Protein AF-A0A2W5SVX4-F1 (afdb_monomer)

Mean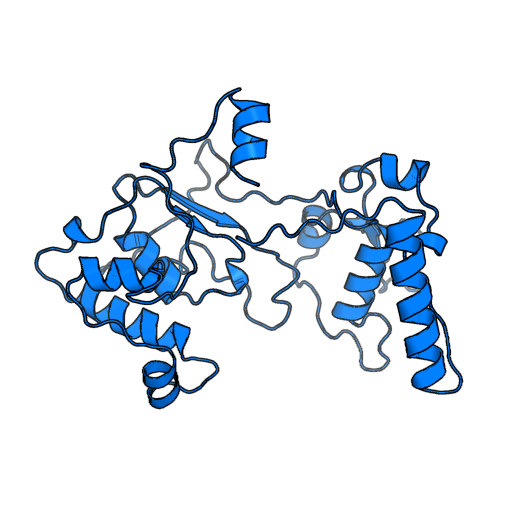 predicted aligned error: 7.98 Å

Solvent-accessible surface area (backbone atoms only — not comparable to full-atom values): 16592 Å² total; per-residue (Å²): 110,69,55,61,53,28,36,75,78,71,70,40,77,67,67,62,92,82,51,88,86,66,52,68,52,58,40,95,90,52,63,6,52,51,36,51,46,22,55,44,62,74,42,89,68,73,52,73,69,58,21,25,73,75,52,36,75,91,36,14,66,46,48,42,32,44,54,50,40,55,52,58,73,66,48,91,63,62,61,71,61,27,34,74,31,73,63,44,82,41,72,62,44,79,82,56,47,56,43,50,45,32,46,48,57,50,28,28,26,89,75,75,36,77,47,72,43,65,63,84,80,73,54,66,69,91,54,69,78,64,55,64,51,56,33,44,36,55,45,100,88,66,51,46,67,38,72,90,59,97,82,52,95,59,83,91,72,82,81,78,31,60,48,86,83,57,52,69,56,38,49,50,51,50,48,45,59,67,26,22,72,83,42,93,88,45,63,72,44,80,74,93,54,73,65,52,45,51,56,63,20,33,37,77,44,88,89,65,43,90,46,96,85,53,85,38,71,42,73,29,72,90,23,37,60,70,62,51,75,77,75,49,56,72,72,76,54,62,79,87,85,88,63,96,45,69,65,61,42,50,55,50,51,52,50,50,54,50,44,36,48,74,73,65,67,49,74,86,71,86,84,81,130

Structure (mmCIF, N/CA/C/O backbone):
data_AF-A0A2W5SVX4-F1
#
_entry.id   AF-A0A2W5SVX4-F1
#
loop_
_atom_site.group_PDB
_atom_site.id
_atom_site.type_symbol
_atom_site.label_atom_id
_atom_site.label_alt_id
_atom_site.label_comp_id
_atom_site.label_asym_id
_atom_site.label_entity_id
_atom_site.label_seq_id
_atom_site.pdbx_PDB_ins_code
_atom_site.Cartn_x
_atom_site.Cartn_y
_atom_site.Cartn_z
_atom_site.occupancy
_atom_site.B_iso_or_equiv
_atom_site.auth_seq_id
_atom_site.auth_comp_id
_atom_site.auth_asym_id
_atom_site.auth_atom_id
_atom_site.pdbx_PDB_model_num
ATOM 1 N N . MET A 1 1 ? 5.569 -16.603 2.822 1.00 65.75 1 MET A N 1
ATOM 2 C CA . MET A 1 1 ? 6.571 -15.566 3.168 1.00 65.75 1 MET A CA 1
ATOM 3 C C . MET A 1 1 ? 6.935 -15.557 4.657 1.00 65.75 1 MET A C 1
ATOM 5 O O . MET A 1 1 ? 8.082 -15.852 4.965 1.00 65.75 1 MET A O 1
ATOM 9 N N . VAL A 1 2 ? 5.983 -15.327 5.576 1.00 78.19 2 VAL A N 1
ATOM 10 C CA . VAL A 1 2 ? 6.239 -15.205 7.034 1.00 78.19 2 VAL A CA 1
ATOM 11 C C . VAL A 1 2 ? 6.996 -16.398 7.635 1.00 78.19 2 VAL A C 1
ATOM 13 O O . VAL A 1 2 ? 7.974 -16.201 8.348 1.00 78.19 2 VAL A O 1
ATOM 16 N N . ARG A 1 3 ? 6.623 -17.642 7.291 1.00 81.31 3 ARG A N 1
ATOM 17 C CA . ARG A 1 3 ? 7.345 -18.843 7.764 1.00 81.31 3 ARG A CA 1
ATOM 18 C C . ARG A 1 3 ? 8.817 -18.848 7.356 1.00 81.31 3 ARG A C 1
ATOM 20 O O . ARG A 1 3 ? 9.676 -19.094 8.191 1.00 81.31 3 ARG A O 1
ATOM 27 N N . ARG A 1 4 ? 9.103 -18.553 6.082 1.00 80.12 4 ARG A N 1
ATOM 28 C CA . ARG A 1 4 ? 10.472 -18.521 5.543 1.00 80.12 4 ARG A CA 1
ATOM 29 C C . ARG A 1 4 ? 11.312 -17.472 6.269 1.00 80.12 4 ARG A C 1
ATOM 31 O O . ARG A 1 4 ? 12.410 -17.789 6.701 1.00 80.12 4 ARG A O 1
ATOM 38 N N . PHE A 1 5 ? 10.760 -16.273 6.449 1.00 82.75 5 PHE A N 1
ATOM 39 C CA . PHE A 1 5 ? 11.422 -15.196 7.180 1.00 82.75 5 PHE A CA 1
ATOM 40 C C . PHE A 1 5 ? 11.691 -15.579 8.645 1.00 82.75 5 PHE A C 1
ATOM 42 O O . PHE A 1 5 ? 12.813 -15.454 9.121 1.00 82.75 5 PHE A O 1
ATOM 49 N N . SER A 1 6 ? 10.692 -16.119 9.349 1.00 82.94 6 SER A N 1
ATOM 50 C CA . SER A 1 6 ? 10.854 -16.573 10.737 1.00 82.94 6 SER A CA 1
ATOM 51 C C . SER A 1 6 ? 11.954 -17.629 10.875 1.00 82.94 6 SER A C 1
ATOM 53 O O . SER A 1 6 ? 12.806 -17.522 11.752 1.00 82.94 6 SER A O 1
ATOM 55 N N . TYR A 1 7 ? 11.999 -18.613 9.976 1.00 82.56 7 TYR A N 1
ATOM 56 C CA . TYR A 1 7 ? 13.066 -19.612 9.978 1.00 82.56 7 TYR A CA 1
ATOM 57 C C . TYR A 1 7 ? 14.447 -19.012 9.721 1.00 82.56 7 TYR A C 1
ATOM 59 O O . TYR A 1 7 ? 15.405 -19.400 10.380 1.00 82.56 7 TYR A O 1
ATOM 67 N N . GLU A 1 8 ? 14.552 -18.075 8.783 1.00 86.19 8 GLU A N 1
ATOM 68 C CA . GLU A 1 8 ? 15.823 -17.452 8.419 1.00 86.19 8 GLU A CA 1
ATOM 69 C C . GLU A 1 8 ? 16.414 -16.612 9.561 1.00 86.19 8 GLU A C 1
ATOM 71 O O . GLU A 1 8 ? 17.615 -16.680 9.810 1.00 86.19 8 GLU A O 1
ATOM 76 N N . PHE A 1 9 ? 15.579 -15.868 10.291 1.00 84.06 9 PHE A N 1
ATOM 77 C CA . PHE A 1 9 ? 16.046 -14.935 11.324 1.00 84.06 9 PHE A CA 1
ATOM 78 C C . PHE A 1 9 ? 15.973 -15.476 12.756 1.00 84.06 9 PHE A C 1
ATOM 80 O O . PHE A 1 9 ? 16.753 -15.054 13.608 1.00 84.06 9 PHE A O 1
ATOM 87 N N . ILE A 1 10 ? 15.034 -16.379 13.042 1.00 85.25 10 ILE A N 1
ATOM 88 C CA . ILE A 1 10 ? 14.726 -16.861 14.400 1.00 85.25 10 ILE A CA 1
ATOM 89 C C . ILE A 1 10 ? 14.975 -18.377 14.519 1.00 85.25 10 ILE A C 1
ATOM 91 O O . ILE A 1 10 ? 15.113 -18.902 15.621 1.00 85.25 10 ILE A O 1
ATOM 95 N N . GLY A 1 11 ? 15.088 -19.099 13.399 1.00 86.19 11 GLY A N 1
ATOM 96 C CA . GLY A 1 11 ? 15.353 -20.542 13.385 1.00 86.19 11 GLY A CA 1
ATOM 97 C C . GLY A 1 11 ? 14.137 -21.416 13.706 1.00 86.19 11 GLY A C 1
ATOM 98 O O . GLY A 1 11 ? 14.266 -22.638 13.772 1.00 86.19 11 GLY A O 1
ATOM 99 N N . THR A 1 12 ? 12.954 -20.823 13.888 1.00 87.12 12 THR A N 1
ATOM 100 C CA . THR A 1 12 ? 11.714 -21.529 14.241 1.00 87.12 12 THR A CA 1
ATOM 101 C C . THR A 1 12 ? 10.518 -21.008 13.449 1.00 87.12 12 THR A C 1
ATOM 103 O O . THR A 1 12 ? 10.553 -19.905 12.894 1.00 87.12 12 THR A O 1
ATOM 106 N N . GLU A 1 13 ? 9.429 -21.781 13.420 1.00 86.50 13 GLU A N 1
ATOM 107 C CA . GLU A 1 13 ? 8.146 -21.288 12.910 1.00 86.50 13 GLU A CA 1
ATOM 108 C C . GLU A 1 13 ? 7.600 -20.146 13.778 1.00 86.50 13 GLU A C 1
ATOM 110 O O . GLU A 1 13 ? 7.848 -20.117 14.989 1.00 86.50 13 GLU A O 1
ATOM 115 N N . PRO A 1 14 ? 6.846 -19.212 13.177 1.00 85.62 14 PRO A N 1
ATOM 116 C CA . PRO A 1 14 ? 6.162 -18.179 13.931 1.00 85.62 14 PRO A CA 1
ATOM 117 C C . PRO A 1 14 ? 4.949 -18.783 14.653 1.00 85.62 14 PRO A C 1
ATOM 119 O O . PRO A 1 14 ? 4.273 -19.672 14.128 1.00 85.62 14 PRO A O 1
ATOM 122 N N . ASP A 1 15 ? 4.642 -18.284 15.851 1.00 88.25 15 ASP A N 1
ATOM 123 C CA . ASP A 1 15 ? 3.445 -18.709 16.578 1.00 88.25 15 ASP A CA 1
ATOM 124 C C . ASP A 1 15 ? 2.194 -18.037 15.995 1.00 88.25 15 ASP A C 1
ATOM 126 O O . ASP A 1 15 ? 1.827 -16.919 16.362 1.00 88.25 15 ASP A O 1
ATOM 130 N N . PHE A 1 16 ? 1.523 -18.740 15.082 1.00 89.44 16 PHE A N 1
ATOM 131 C CA . PHE A 1 16 ? 0.294 -18.278 14.433 1.00 89.44 16 PHE A CA 1
ATOM 132 C C . PHE A 1 16 ? -0.901 -18.123 15.385 1.00 89.44 16 PHE A C 1
ATOM 134 O O . PHE A 1 16 ? -1.915 -17.571 14.977 1.00 89.44 16 PHE A O 1
ATOM 141 N N . LYS A 1 17 ? -0.805 -18.544 16.655 1.00 90.38 17 LYS A N 1
ATOM 142 C CA . LYS A 1 17 ? -1.830 -18.205 17.659 1.00 90.38 17 LYS A CA 1
ATOM 143 C C . LYS A 1 17 ? -1.821 -16.722 18.025 1.00 90.38 17 LYS A C 1
ATOM 145 O O . LYS A 1 17 ? -2.833 -16.215 18.490 1.00 90.38 17 LYS A O 1
ATOM 150 N N . ASN A 1 18 ? -0.689 -16.048 17.815 1.00 90.25 18 ASN A N 1
ATOM 151 C CA . ASN A 1 18 ? -0.493 -14.635 18.141 1.00 90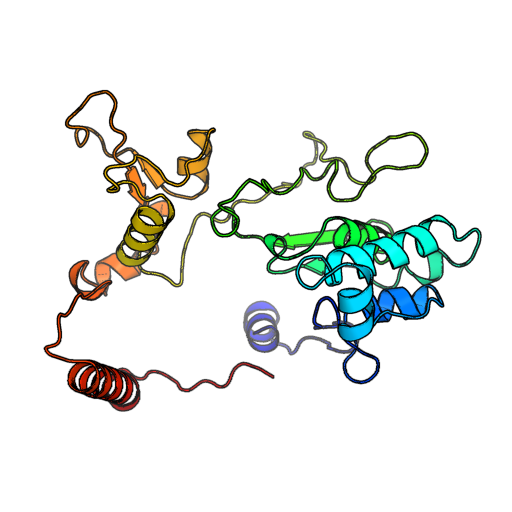.25 18 ASN A CA 1
ATOM 152 C C . ASN A 1 18 ? -0.425 -13.751 16.886 1.00 90.25 18 ASN A C 1
ATOM 154 O O . ASN A 1 18 ? -0.154 -12.557 16.992 1.00 90.25 18 ASN A O 1
ATOM 158 N N . ILE A 1 19 ? -0.608 -14.329 15.693 1.00 92.19 19 ILE A N 1
ATOM 159 C CA . ILE A 1 19 ? -0.466 -13.629 14.416 1.00 92.19 19 ILE A CA 1
ATOM 160 C C . ILE A 1 19 ? -1.706 -13.892 13.584 1.00 92.19 19 ILE A C 1
ATOM 162 O O . ILE A 1 19 ? -1.970 -15.026 13.188 1.00 92.19 19 ILE A O 1
ATOM 166 N N . HIS A 1 20 ? -2.414 -12.822 13.248 1.00 93.94 20 HIS A N 1
ATOM 167 C CA . HIS A 1 20 ? -3.486 -12.883 12.274 1.00 93.94 20 HIS A CA 1
ATOM 168 C C . HIS A 1 20 ? -3.025 -12.253 10.956 1.00 93.94 20 HIS A C 1
ATOM 170 O O . HIS A 1 20 ? -2.529 -11.129 10.939 1.00 93.94 20 HIS A O 1
ATOM 176 N N . ILE A 1 21 ? -3.194 -12.986 9.855 1.00 93.88 21 ILE A N 1
ATOM 177 C CA . ILE A 1 21 ? -2.952 -12.510 8.488 1.00 93.88 21 ILE A CA 1
ATOM 178 C C . ILE A 1 21 ? -4.307 -12.534 7.791 1.00 93.88 21 ILE A C 1
ATOM 180 O O . ILE A 1 21 ? -4.913 -13.598 7.692 1.00 93.88 21 ILE A O 1
ATOM 184 N N . MET A 1 22 ? -4.806 -11.374 7.375 1.00 95.25 22 MET A N 1
ATOM 185 C CA . MET A 1 22 ? -6.185 -11.232 6.909 1.00 95.25 22 MET A CA 1
ATOM 186 C C . MET A 1 22 ? -6.334 -10.087 5.900 1.00 95.25 22 MET A C 1
ATOM 188 O O . MET A 1 22 ? -5.533 -9.149 5.930 1.00 95.25 22 MET A O 1
ATOM 192 N N . PRO A 1 23 ? -7.364 -10.118 5.035 1.00 96.44 23 PRO A N 1
ATOM 193 C CA . PRO A 1 23 ? -7.697 -8.988 4.174 1.00 96.44 23 PRO A CA 1
ATOM 194 C C . PRO A 1 23 ? -8.289 -7.815 4.974 1.00 96.44 23 PRO A C 1
ATOM 196 O O . PRO A 1 23 ? -8.788 -7.979 6.088 1.00 96.44 23 PRO A O 1
ATOM 199 N N . ALA A 1 24 ? -8.309 -6.625 4.370 1.00 97.00 24 ALA A N 1
ATOM 200 C CA . ALA A 1 24 ? -8.836 -5.419 5.009 1.00 97.00 24 ALA A CA 1
ATOM 201 C C . ALA A 1 24 ? -10.354 -5.484 5.288 1.00 97.00 24 ALA A C 1
ATOM 203 O O . ALA A 1 24 ? -10.793 -5.046 6.349 1.00 97.00 24 ALA A O 1
ATOM 204 N N . TRP A 1 25 ? -11.154 -6.049 4.370 1.00 96.69 25 TRP A N 1
ATOM 205 C CA . TRP A 1 25 ? -12.622 -6.110 4.491 1.00 96.69 25 TRP A CA 1
ATOM 206 C C . TRP A 1 25 ? -13.107 -7.385 5.197 1.00 96.69 25 TRP A C 1
ATOM 208 O O . TRP A 1 25 ? -13.555 -7.339 6.343 1.00 96.69 25 TRP A O 1
ATOM 218 N N . GLY A 1 26 ? -13.011 -8.524 4.505 1.00 93.69 26 GLY A N 1
ATOM 219 C CA . GLY A 1 26 ? -13.446 -9.840 4.977 1.00 93.69 26 GLY A CA 1
ATOM 220 C C . GLY A 1 26 ? -14.956 -10.025 5.156 1.00 93.69 26 GLY A C 1
ATOM 221 O O . GLY A 1 26 ? -15.775 -9.208 4.737 1.00 93.69 26 GLY A O 1
ATOM 222 N N . SER A 1 27 ? -15.321 -11.163 5.741 1.00 90.88 27 SER A N 1
ATOM 223 C CA . SER A 1 27 ? -16.693 -11.618 5.980 1.00 90.88 27 SER A CA 1
ATOM 224 C C . SER A 1 27 ? -16.753 -12.540 7.201 1.00 90.88 27 SER A C 1
ATOM 226 O O . SER A 1 27 ? -15.722 -12.927 7.735 1.00 90.88 27 SER A O 1
ATOM 228 N N . GLU A 1 28 ? -17.945 -12.988 7.588 1.00 88.19 28 GLU A N 1
ATOM 229 C CA . GLU A 1 28 ? -18.106 -13.977 8.664 1.00 88.19 28 GLU A CA 1
ATOM 230 C C . GLU A 1 28 ? -17.367 -15.300 8.392 1.00 88.19 28 GLU A C 1
ATOM 232 O O . GLU A 1 28 ? -16.841 -15.926 9.308 1.00 88.19 28 GLU A O 1
ATOM 237 N N . ARG A 1 29 ? -17.293 -15.732 7.125 1.00 91.25 29 ARG A N 1
ATOM 238 C CA . ARG A 1 29 ? -16.616 -16.988 6.748 1.00 91.25 29 ARG A CA 1
ATOM 239 C C . ARG A 1 29 ? -15.103 -16.850 6.662 1.00 91.25 29 ARG A C 1
ATOM 241 O O . ARG A 1 29 ? -14.389 -17.809 6.928 1.00 91.25 29 ARG A O 1
ATOM 248 N N . GLU A 1 30 ? -14.644 -15.678 6.247 1.00 93.44 30 GLU A N 1
ATOM 249 C CA . GLU A 1 30 ? -13.231 -15.340 6.105 1.00 93.44 30 GLU A CA 1
ATOM 250 C C . GLU A 1 30 ? -13.021 -13.953 6.719 1.00 93.44 30 GLU A C 1
ATOM 252 O O . GLU A 1 30 ? -13.167 -12.941 6.019 1.00 93.44 30 GLU A O 1
ATOM 257 N N . PRO A 1 31 ? -12.785 -13.891 8.043 1.00 94.00 31 PRO A N 1
ATOM 258 C CA . PRO A 1 31 ? -12.696 -12.632 8.763 1.00 94.00 31 PRO A CA 1
ATOM 259 C C . PRO A 1 31 ? -11.576 -11.748 8.228 1.00 94.00 31 PRO A C 1
ATOM 261 O O . PRO A 1 31 ? -10.454 -12.195 8.003 1.00 94.00 31 PRO A O 1
ATOM 264 N N . GLY A 1 32 ? -11.906 -10.476 8.044 1.00 96.88 32 GLY A N 1
ATOM 265 C CA . GLY A 1 32 ? -10.971 -9.414 7.702 1.00 96.88 32 GLY A CA 1
ATOM 266 C C . GLY A 1 32 ? -10.932 -8.377 8.810 1.00 96.88 32 GLY A C 1
ATOM 267 O O . GLY A 1 32 ? -11.736 -8.425 9.744 1.00 96.88 32 GLY A O 1
ATOM 268 N N . PHE A 1 33 ? -10.009 -7.428 8.698 1.00 97.81 33 PHE A N 1
ATOM 269 C CA . PHE A 1 33 ? -9.776 -6.449 9.755 1.00 97.81 33 PHE A CA 1
ATOM 270 C C . PHE A 1 33 ? -11.045 -5.650 10.090 1.00 97.81 33 PHE A C 1
ATOM 272 O O . PHE A 1 33 ? -11.459 -5.612 11.247 1.00 97.81 33 PHE A O 1
ATOM 279 N N . TYR A 1 34 ? -11.717 -5.093 9.075 1.00 97.94 34 TYR A N 1
ATOM 280 C CA . TYR A 1 34 ? -12.984 -4.373 9.232 1.00 97.94 34 TYR A CA 1
ATOM 281 C C . TYR A 1 34 ? -14.055 -5.227 9.922 1.00 97.94 34 TYR A C 1
ATOM 283 O O . TYR A 1 34 ? -14.698 -4.761 10.861 1.00 97.94 34 TYR A O 1
ATOM 291 N N . TYR A 1 35 ? -14.225 -6.479 9.484 1.00 97.69 35 TYR A N 1
ATOM 292 C CA . TYR A 1 35 ? -15.205 -7.394 10.068 1.00 97.69 35 TYR A CA 1
ATOM 293 C C . TYR A 1 35 ? -14.936 -7.645 11.559 1.00 97.69 35 TYR A C 1
ATOM 295 O O . TYR A 1 35 ? -15.855 -7.558 12.367 1.00 97.69 35 TYR A O 1
ATOM 303 N N . LEU A 1 36 ? -13.681 -7.911 11.937 1.00 96.88 36 LEU A N 1
ATOM 304 C CA . LEU A 1 36 ? -13.319 -8.170 13.334 1.00 96.88 36 LEU A CA 1
ATOM 305 C C . LEU A 1 36 ? -13.507 -6.939 14.223 1.00 96.88 36 LEU A C 1
ATOM 307 O O . LEU A 1 36 ? -13.960 -7.070 15.356 1.00 96.88 36 LEU A O 1
ATOM 311 N N . VAL A 1 37 ? -13.202 -5.743 13.714 1.00 97.38 37 VAL A N 1
ATOM 312 C CA . VAL A 1 37 ? -13.460 -4.496 14.446 1.00 97.38 37 VAL A CA 1
ATOM 313 C C . VAL A 1 37 ? -14.963 -4.257 14.609 1.00 97.38 37 VAL A C 1
ATOM 315 O O . VAL A 1 37 ? -15.393 -3.834 15.680 1.00 97.38 37 VAL A O 1
ATOM 318 N N . ALA A 1 38 ? -15.773 -4.560 13.588 1.00 97.12 38 ALA A N 1
ATOM 319 C CA . ALA A 1 38 ? -17.229 -4.465 13.680 1.00 97.12 38 ALA A CA 1
ATOM 320 C C . ALA A 1 38 ? -17.794 -5.419 14.739 1.00 97.12 38 ALA A C 1
ATOM 322 O O . ALA A 1 38 ? -18.581 -4.993 15.583 1.00 97.12 38 ALA A O 1
ATOM 323 N N . ASP A 1 39 ? -17.336 -6.673 14.738 1.00 95.88 39 ASP A N 1
ATOM 324 C CA . ASP A 1 39 ? -17.721 -7.689 15.721 1.00 95.88 39 ASP A CA 1
ATOM 325 C C . ASP A 1 39 ? -17.346 -7.260 17.151 1.00 95.88 39 ASP A C 1
ATOM 327 O O . ASP A 1 39 ? -18.189 -7.264 18.049 1.00 95.88 39 ASP A O 1
ATOM 331 N N . ALA A 1 40 ? -16.121 -6.756 17.341 1.00 95.62 40 ALA A N 1
ATOM 332 C CA . ALA A 1 40 ? -15.646 -6.214 18.615 1.00 95.62 40 ALA A CA 1
ATOM 333 C C . ALA A 1 40 ? -16.494 -5.040 19.125 1.00 95.62 40 ALA A C 1
ATOM 335 O O . ALA A 1 40 ? -16.767 -4.926 20.318 1.00 95.62 40 ALA A O 1
ATOM 336 N N . ALA A 1 41 ? -16.910 -4.165 18.208 1.00 96.00 41 ALA A N 1
ATOM 337 C CA . ALA A 1 41 ? -17.760 -3.015 18.488 1.00 96.00 41 ALA A CA 1
ATOM 338 C C . ALA A 1 41 ? -19.254 -3.379 18.593 1.00 96.00 41 ALA A C 1
ATOM 340 O O . ALA A 1 41 ? -20.091 -2.485 18.757 1.00 96.00 41 ALA A O 1
ATOM 341 N N . GLN A 1 42 ? -19.598 -4.669 18.467 1.00 95.31 42 GLN A N 1
ATOM 342 C CA . GLN A 1 42 ? -20.968 -5.186 18.423 1.00 95.31 42 GLN A CA 1
ATOM 343 C C . GLN A 1 42 ? -21.836 -4.480 17.365 1.00 95.31 42 GLN A C 1
ATOM 345 O O . GLN A 1 42 ? -23.035 -4.262 17.553 1.00 95.31 42 GLN A O 1
ATOM 350 N N . ALA A 1 43 ? -21.216 -4.099 16.250 1.00 95.25 43 ALA A N 1
ATOM 351 C CA . ALA A 1 43 ? -21.848 -3.451 15.113 1.00 95.25 43 ALA A CA 1
ATOM 352 C C . ALA A 1 43 ? -22.105 -4.470 13.998 1.00 95.25 43 ALA A C 1
ATOM 354 O O . ALA A 1 43 ? -21.291 -5.357 13.755 1.00 95.25 43 ALA A O 1
ATOM 355 N N . ALA A 1 44 ? -23.215 -4.320 13.273 1.00 95.00 44 ALA A N 1
ATOM 356 C CA . ALA A 1 44 ? -23.471 -5.137 12.090 1.00 95.00 44 ALA A CA 1
ATOM 357 C C . ALA A 1 44 ? -22.524 -4.711 10.945 1.00 95.00 44 ALA A C 1
ATOM 359 O O . ALA A 1 44 ? -22.625 -3.567 10.486 1.00 95.00 44 ALA A O 1
ATOM 360 N N . PRO A 1 45 ? -21.610 -5.583 10.472 1.00 95.38 45 PRO A N 1
ATOM 361 C CA . PRO A 1 45 ? -20.709 -5.245 9.376 1.00 95.38 45 PRO A CA 1
ATOM 362 C C . PRO A 1 45 ? -21.470 -5.178 8.051 1.00 95.38 45 PRO A C 1
ATOM 364 O O . PRO A 1 45 ? -22.322 -6.021 7.774 1.00 95.38 45 PRO A O 1
ATOM 367 N N . LEU A 1 46 ? -21.114 -4.215 7.198 1.00 96.62 46 LEU A N 1
ATOM 368 C CA . LEU A 1 46 ? -21.638 -4.146 5.835 1.00 96.62 46 LEU A CA 1
ATOM 369 C C . LEU A 1 46 ? -20.861 -5.090 4.915 1.00 96.62 46 LEU A C 1
ATOM 371 O O . LEU A 1 46 ? -19.626 -5.065 4.862 1.00 96.62 46 LEU A O 1
ATOM 375 N N . ASN A 1 47 ? -21.582 -5.885 4.127 1.00 95.12 47 ASN A N 1
ATOM 376 C CA . ASN A 1 47 ? -20.977 -6.619 3.020 1.00 95.12 47 ASN A CA 1
ATOM 377 C C . ASN A 1 47 ? -20.774 -5.709 1.794 1.00 95.12 47 ASN A C 1
ATOM 379 O O . ASN A 1 47 ? -21.328 -4.611 1.695 1.00 95.12 47 ASN A O 1
ATOM 383 N N . PHE A 1 48 ? -19.988 -6.178 0.818 1.00 94.44 48 PHE A N 1
ATOM 384 C CA . PHE A 1 48 ? -19.678 -5.390 -0.378 1.00 94.44 48 PHE A CA 1
ATOM 385 C C . PHE A 1 48 ? -20.926 -4.944 -1.150 1.00 94.44 48 PHE A C 1
ATOM 387 O O . PHE A 1 48 ? -20.964 -3.830 -1.664 1.00 94.44 48 PHE A O 1
ATOM 394 N N . GLN A 1 49 ? -21.954 -5.790 -1.245 1.00 96.25 49 GLN A N 1
ATOM 395 C CA . GLN A 1 49 ? -23.157 -5.468 -2.010 1.00 96.25 49 GLN A CA 1
ATOM 396 C C . GLN A 1 49 ? -23.997 -4.388 -1.316 1.00 96.25 49 GLN A C 1
ATOM 398 O O . GLN A 1 49 ? -24.502 -3.492 -1.992 1.00 96.25 49 GLN A O 1
ATOM 403 N N . GLU A 1 50 ? -24.114 -4.441 0.010 1.00 97.12 50 GLU A N 1
ATOM 404 C CA . GLU A 1 50 ? -24.772 -3.414 0.827 1.00 97.12 50 GLU A CA 1
ATOM 405 C C . GLU A 1 50 ? -24.032 -2.082 0.732 1.00 97.12 50 GLU A C 1
ATOM 407 O O . GLU A 1 50 ? -24.625 -1.068 0.361 1.00 97.12 50 GLU A O 1
ATOM 412 N N . ALA A 1 51 ? -22.721 -2.101 0.967 1.00 97.31 51 ALA A N 1
ATOM 413 C CA . ALA A 1 51 ? -21.885 -0.912 0.906 1.00 97.31 51 ALA A CA 1
ATOM 414 C C . ALA A 1 51 ? -21.880 -0.285 -0.497 1.00 97.31 51 ALA A C 1
ATOM 416 O O . ALA A 1 51 ? -22.050 0.922 -0.641 1.00 97.31 51 ALA A O 1
ATOM 417 N N . LYS A 1 52 ? -21.784 -1.101 -1.554 1.00 97.56 52 LYS A N 1
ATOM 418 C CA . LYS A 1 52 ? -21.895 -0.638 -2.944 1.00 97.56 52 LYS A CA 1
ATOM 419 C C . LYS A 1 52 ? -23.251 0.007 -3.227 1.00 97.56 52 LYS A C 1
ATOM 421 O O . LYS A 1 52 ? -23.305 1.002 -3.945 1.00 97.56 52 LYS A O 1
ATOM 426 N N . ASN A 1 53 ? -24.341 -0.564 -2.716 1.00 97.81 53 ASN A N 1
ATOM 427 C CA . ASN A 1 53 ? -25.679 -0.003 -2.907 1.00 97.81 53 ASN A CA 1
ATOM 428 C C . ASN A 1 53 ? -25.839 1.342 -2.187 1.00 97.81 53 ASN A C 1
ATOM 430 O O . ASN A 1 53 ? -26.560 2.206 -2.678 1.00 97.81 53 ASN A O 1
ATO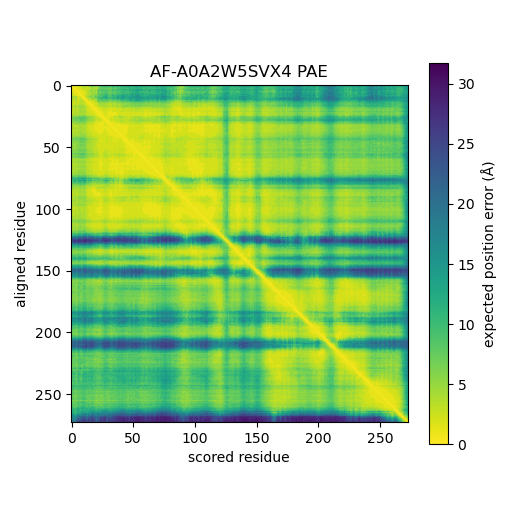M 434 N N . GLN A 1 54 ? -25.175 1.515 -1.044 1.00 97.69 54 GLN A N 1
ATOM 435 C CA . GLN A 1 54 ? -25.288 2.714 -0.220 1.00 97.69 54 GLN A CA 1
ATOM 436 C C . GLN A 1 54 ? -24.334 3.843 -0.644 1.00 97.69 54 GLN A C 1
ATOM 438 O O . GLN A 1 54 ? -24.729 5.006 -0.626 1.00 97.69 54 GLN A O 1
ATOM 443 N N . PHE A 1 55 ? -23.101 3.514 -1.035 1.00 97.50 55 PHE A N 1
ATOM 444 C CA . PHE A 1 55 ? -22.020 4.484 -1.264 1.00 97.50 55 PHE A CA 1
ATOM 445 C C . PHE A 1 55 ? -21.500 4.506 -2.710 1.00 97.50 55 PHE A C 1
ATOM 447 O O . PHE A 1 55 ? -20.684 5.351 -3.065 1.00 97.50 55 PHE A O 1
ATOM 454 N N . GLY A 1 56 ? -21.978 3.603 -3.568 1.00 97.12 56 GLY A N 1
ATOM 455 C CA . GLY A 1 56 ? -21.414 3.384 -4.899 1.00 97.12 56 GLY A CA 1
ATOM 456 C C . GLY A 1 56 ? -20.229 2.418 -4.872 1.00 97.12 56 GLY A C 1
ATOM 457 O O . GLY A 1 56 ? -19.706 2.065 -3.820 1.00 97.12 56 GLY A O 1
ATOM 458 N N . ARG A 1 57 ? -19.820 1.938 -6.053 1.00 93.56 57 ARG A N 1
ATOM 459 C CA . ARG A 1 57 ? -18.775 0.907 -6.177 1.00 93.56 57 ARG A CA 1
ATOM 460 C C . ARG A 1 57 ? -17.421 1.385 -5.655 1.00 93.56 57 ARG A C 1
ATOM 462 O O . ARG A 1 57 ? -16.774 0.636 -4.931 1.00 93.56 57 ARG A O 1
ATOM 469 N N . ASP A 1 58 ? -17.031 2.600 -6.019 1.00 92.50 58 ASP A N 1
ATOM 470 C CA . ASP A 1 58 ? -15.674 3.104 -5.784 1.00 92.50 58 ASP A CA 1
ATOM 471 C C . ASP A 1 58 ? -15.470 3.553 -4.327 1.00 92.50 58 ASP A C 1
ATOM 473 O O . ASP A 1 58 ? -14.373 3.433 -3.797 1.00 92.50 58 ASP A O 1
ATOM 477 N N . HIS A 1 59 ? -16.546 3.952 -3.637 1.00 95.12 59 HIS A N 1
ATOM 478 C CA . HIS A 1 59 ? -16.523 4.360 -2.225 1.00 95.12 59 HIS A CA 1
ATOM 479 C C . HIS A 1 59 ? -17.101 3.303 -1.276 1.00 95.12 59 HIS A C 1
ATOM 481 O O . HIS A 1 59 ? -17.374 3.597 -0.113 1.00 95.12 59 HIS A O 1
ATOM 487 N N . ALA A 1 60 ? -17.316 2.070 -1.746 1.00 96.88 60 ALA A N 1
ATOM 488 C CA . ALA A 1 60 ? -17.964 1.035 -0.946 1.00 96.88 60 ALA A CA 1
ATOM 489 C C . ALA A 1 60 ? -17.185 0.759 0.353 1.00 96.88 60 ALA A C 1
ATOM 491 O O . ALA A 1 60 ? -17.766 0.767 1.437 1.00 96.88 60 ALA A O 1
ATOM 492 N N . PHE A 1 61 ? -15.865 0.558 0.258 1.00 97.25 61 PHE A N 1
ATOM 493 C CA . PHE A 1 61 ? -15.052 0.246 1.436 1.00 97.25 61 PHE A CA 1
ATOM 494 C C . PHE A 1 61 ? -14.879 1.453 2.362 1.00 97.25 61 PHE A C 1
ATOM 496 O O . PHE A 1 61 ? -15.054 1.337 3.572 1.00 97.25 61 PHE A O 1
ATOM 503 N N . GLU A 1 62 ? -14.614 2.628 1.787 1.00 97.19 62 GLU A N 1
ATOM 504 C CA . GLU A 1 62 ? -14.525 3.893 2.521 1.00 97.19 62 GLU A CA 1
ATOM 505 C C . GLU A 1 62 ? -15.804 4.173 3.319 1.00 97.19 62 GLU A C 1
ATOM 507 O O . GLU A 1 62 ? -15.741 4.440 4.520 1.00 97.19 62 GLU A O 1
ATOM 512 N N . GLY A 1 63 ? -16.970 4.042 2.683 1.00 97.81 63 GLY A N 1
ATOM 513 C CA . GLY A 1 63 ? -18.266 4.244 3.324 1.00 97.81 63 GLY A CA 1
ATOM 514 C C . GLY A 1 63 ? -18.574 3.213 4.411 1.00 97.81 63 GLY A C 1
ATOM 515 O O . GLY A 1 63 ? -19.105 3.573 5.467 1.00 97.81 63 GLY A O 1
ATOM 516 N N . ALA A 1 64 ? -18.203 1.945 4.200 1.00 98.38 64 ALA A N 1
ATOM 517 C CA . ALA A 1 64 ? -18.345 0.899 5.212 1.00 98.38 64 ALA A CA 1
ATOM 518 C C . ALA A 1 64 ? -17.493 1.188 6.457 1.00 98.38 64 ALA A C 1
ATOM 520 O O . ALA A 1 64 ? -18.025 1.197 7.573 1.00 98.38 64 ALA A O 1
ATOM 521 N N . CYS A 1 65 ? -16.208 1.504 6.269 1.00 98.44 65 CYS A N 1
ATOM 522 C CA . CYS A 1 65 ? -15.308 1.899 7.352 1.00 98.44 65 CYS A CA 1
ATOM 523 C C . CYS A 1 65 ? -15.798 3.172 8.052 1.00 98.44 65 CYS A C 1
ATOM 525 O O . CYS A 1 65 ? -15.856 3.206 9.276 1.00 98.44 65 CYS A O 1
ATOM 527 N N . GLY A 1 66 ? -16.228 4.192 7.303 1.00 98.12 66 GLY A N 1
ATOM 528 C CA . GLY A 1 66 ? -16.743 5.442 7.870 1.00 98.12 66 GLY A CA 1
ATOM 529 C C . GLY A 1 66 ? -18.037 5.270 8.674 1.00 98.12 66 GLY A C 1
ATOM 530 O O . GLY A 1 66 ? -18.243 5.961 9.670 1.00 98.12 66 GLY A O 1
ATOM 531 N N . THR A 1 67 ? -18.905 4.333 8.282 1.00 98.25 67 THR A N 1
ATOM 532 C CA . THR A 1 67 ? -20.123 3.996 9.043 1.00 98.25 67 THR A CA 1
ATOM 533 C C . THR A 1 67 ? -19.769 3.335 10.369 1.00 98.25 67 THR A C 1
ATOM 535 O O . THR A 1 67 ? -20.296 3.726 11.411 1.00 98.25 67 THR A O 1
ATOM 538 N N . LEU A 1 68 ? -18.838 2.380 10.339 1.00 98.19 68 LEU A N 1
ATOM 539 C CA . LEU A 1 68 ? -18.359 1.716 11.546 1.00 98.19 68 LEU A CA 1
ATOM 540 C C . LEU A 1 68 ? -17.608 2.683 12.468 1.00 98.19 68 LEU A C 1
ATOM 542 O O . LEU A 1 68 ? -17.838 2.671 13.671 1.00 98.19 68 LEU A O 1
ATOM 546 N N . LEU A 1 69 ? -16.764 3.556 11.917 1.00 97.50 69 LEU A N 1
ATOM 547 C CA . LEU A 1 69 ? -16.013 4.546 12.686 1.00 97.50 69 LEU A CA 1
ATOM 548 C C . LEU A 1 69 ? -16.947 5.458 13.487 1.00 97.50 69 LEU A C 1
ATOM 550 O O . LEU A 1 69 ? -16.753 5.616 14.686 1.00 97.50 69 LEU A O 1
ATOM 554 N N . LYS A 1 70 ? -18.014 5.975 12.863 1.00 96.38 70 LYS A N 1
ATOM 555 C CA . LYS A 1 70 ? -19.020 6.795 13.560 1.00 96.38 70 LYS A CA 1
ATOM 556 C C . LYS A 1 70 ? -19.693 6.052 14.711 1.00 96.38 70 LYS A C 1
ATOM 558 O O . LYS A 1 70 ? -19.986 6.658 15.738 1.00 96.38 70 LYS A O 1
ATOM 563 N N . HIS A 1 71 ? -19.962 4.756 14.536 1.00 96.19 71 HIS A N 1
ATOM 564 C CA . HIS A 1 71 ? -20.497 3.916 15.609 1.00 96.19 71 HIS A CA 1
ATOM 565 C C . HIS A 1 71 ? -19.489 3.801 16.753 1.00 96.19 71 HIS A C 1
ATOM 567 O O . HIS A 1 71 ? -19.842 4.096 17.889 1.00 96.19 71 HIS A O 1
ATOM 573 N N . VAL A 1 72 ? -18.233 3.466 16.443 1.00 95.56 72 VAL A N 1
ATOM 574 C CA . VAL A 1 72 ? -17.139 3.335 17.418 1.00 95.56 72 VAL A CA 1
ATOM 575 C C . VAL A 1 72 ? -16.902 4.631 18.200 1.00 95.56 72 VAL A C 1
ATOM 577 O O . VAL A 1 72 ? -16.801 4.598 19.422 1.00 95.56 72 VAL A O 1
ATOM 580 N N . GLU A 1 73 ? -16.869 5.782 17.530 1.00 92.88 73 GLU A N 1
ATOM 581 C CA . GLU A 1 73 ? -16.696 7.092 18.174 1.00 92.88 73 GLU A CA 1
ATOM 582 C C . GLU A 1 73 ? -17.885 7.486 19.061 1.00 92.88 73 GLU A C 1
ATOM 584 O O . GLU A 1 73 ? -17.718 8.221 20.035 1.00 92.88 73 GLU A O 1
ATOM 589 N N . GLY A 1 74 ? -19.086 6.995 18.743 1.00 92.69 74 GLY A N 1
ATOM 590 C CA . GLY A 1 74 ? -20.301 7.222 19.524 1.00 92.69 74 GLY A CA 1
ATOM 591 C C . GLY A 1 74 ? -20.449 6.316 20.750 1.00 92.69 74 GLY A C 1
ATOM 592 O O . GLY A 1 74 ? -21.350 6.538 21.563 1.00 92.69 74 GLY A O 1
ATOM 593 N N . MET A 1 75 ? -19.601 5.296 20.906 1.00 91.94 75 MET A N 1
ATOM 594 C CA . MET A 1 75 ? -19.676 4.365 22.032 1.00 91.94 75 MET A CA 1
ATOM 595 C C . MET A 1 75 ? -19.273 5.049 23.346 1.00 91.94 75 MET A C 1
ATOM 597 O O . MET A 1 75 ? -18.174 5.577 23.493 1.00 91.94 75 MET A O 1
ATOM 601 N N . THR A 1 76 ? -20.146 4.981 24.354 1.00 84.88 76 THR A N 1
ATOM 602 C CA . THR A 1 76 ? -19.858 5.472 25.716 1.00 84.88 76 THR A CA 1
ATOM 603 C C . THR A 1 76 ? -19.219 4.408 26.614 1.00 84.88 76 THR A C 1
ATOM 605 O O . THR A 1 76 ? -18.592 4.732 27.624 1.00 84.88 76 THR A O 1
ATOM 608 N N . HIS A 1 77 ? -19.364 3.133 26.248 1.00 79.56 77 HIS A N 1
ATOM 609 C CA . HIS A 1 77 ? -18.847 1.960 26.951 1.00 79.56 77 HIS A CA 1
ATOM 610 C C . HIS A 1 77 ? -18.335 0.934 25.930 1.00 79.56 77 HIS A C 1
ATOM 612 O O . HIS A 1 77 ? -18.748 0.964 24.777 1.00 79.56 77 HIS A O 1
ATOM 618 N N . GLY A 1 78 ? -17.436 0.033 26.338 1.00 79.06 78 GLY A N 1
ATOM 619 C CA . GLY A 1 78 ? -16.946 -1.057 25.478 1.00 79.06 78 GLY A CA 1
ATOM 620 C C . GLY A 1 78 ? -15.898 -0.662 24.428 1.00 79.06 78 GLY A C 1
ATOM 621 O O . GLY A 1 78 ? -15.401 -1.519 23.714 1.00 79.06 78 GLY A O 1
ATOM 622 N N . VAL A 1 79 ? -15.476 0.608 24.356 1.00 81.06 79 VAL A N 1
ATOM 623 C CA . VAL A 1 79 ? -14.416 1.052 23.418 1.00 81.06 79 VAL A CA 1
ATOM 624 C C . VAL A 1 79 ? -13.105 0.277 23.624 1.00 81.06 79 VAL A C 1
ATOM 626 O O . VAL A 1 79 ? -12.384 -0.002 22.672 1.00 81.06 79 VAL A O 1
ATOM 629 N N . ASN A 1 80 ? -12.808 -0.122 24.865 1.00 84.44 80 ASN A N 1
ATOM 630 C CA . ASN A 1 80 ? -11.628 -0.932 25.173 1.00 84.44 80 ASN A CA 1
ATOM 631 C C . ASN A 1 80 ? -11.719 -2.367 24.628 1.00 84.44 80 ASN A C 1
ATOM 633 O O . ASN A 1 80 ? -10.675 -2.979 24.415 1.00 84.44 80 ASN A O 1
ATOM 637 N N . ASP A 1 81 ? -12.922 -2.887 24.371 1.00 89.00 81 ASP A N 1
ATOM 638 C CA . ASP A 1 81 ? -13.121 -4.240 23.833 1.00 89.00 81 ASP A CA 1
ATOM 639 C C . ASP A 1 81 ? -12.717 -4.321 22.348 1.00 89.00 81 ASP A C 1
ATOM 641 O O . ASP A 1 81 ? -12.384 -5.390 21.834 1.00 89.00 81 ASP A O 1
ATOM 645 N N . ILE A 1 82 ? -12.654 -3.164 21.676 1.00 94.25 82 ILE A N 1
ATOM 646 C CA . ILE A 1 82 ? -12.156 -3.017 20.303 1.00 94.25 82 ILE A CA 1
ATOM 647 C C . ILE A 1 82 ? -10.631 -3.183 20.247 1.00 94.25 82 ILE A C 1
ATOM 649 O O . ILE A 1 82 ? -10.100 -3.653 19.242 1.00 94.25 82 ILE A O 1
ATOM 653 N N . ALA A 1 83 ? -9.912 -2.837 21.321 1.00 94.69 83 ALA A N 1
ATOM 654 C CA . ALA A 1 83 ? -8.453 -2.855 21.373 1.00 94.69 83 ALA A CA 1
ATOM 655 C C . ALA A 1 83 ? -7.899 -4.292 21.498 1.00 94.69 83 ALA A C 1
ATOM 657 O O . ALA A 1 83 ? -7.479 -4.754 22.566 1.00 94.69 83 ALA A O 1
ATOM 658 N N . GLN A 1 84 ? -7.899 -5.018 20.382 1.00 93.94 84 GLN A N 1
ATOM 659 C CA . GLN A 1 84 ? -7.564 -6.440 20.313 1.00 93.94 84 GLN A CA 1
ATOM 660 C C . GLN A 1 84 ? -6.088 -6.724 20.007 1.00 93.94 84 GLN A C 1
ATOM 662 O O . GLN A 1 84 ? -5.614 -7.814 20.330 1.00 93.94 84 GLN A O 1
ATOM 667 N N . TYR A 1 85 ? -5.349 -5.763 19.442 1.00 96.50 85 TYR A N 1
ATOM 668 C CA . TYR A 1 85 ? -4.006 -5.999 18.899 1.00 96.50 85 TYR A CA 1
ATOM 669 C C . TYR A 1 85 ? -2.919 -5.193 19.607 1.00 96.50 85 TYR A C 1
ATOM 671 O O . TYR A 1 85 ? -3.034 -3.983 19.773 1.00 96.50 85 TYR A O 1
ATOM 679 N N . ASP A 1 86 ? -1.816 -5.847 19.972 1.00 96.38 86 ASP A N 1
ATOM 680 C CA . ASP A 1 86 ? -0.638 -5.170 20.536 1.00 96.38 86 ASP A CA 1
ATOM 681 C C . ASP A 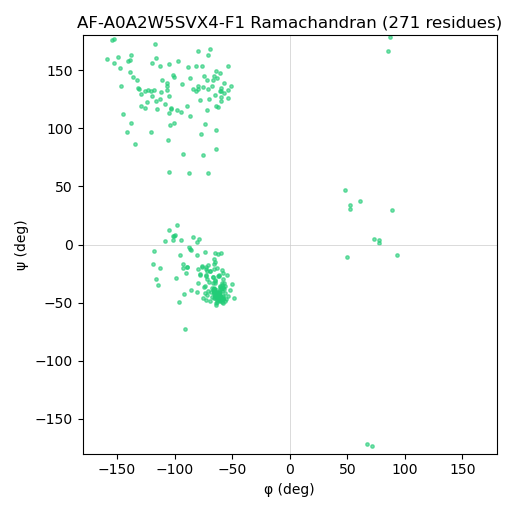1 86 ? 0.219 -4.475 19.462 1.00 96.38 86 ASP A C 1
ATOM 683 O O . ASP A 1 86 ? 0.946 -3.526 19.768 1.00 96.38 86 ASP A O 1
ATOM 687 N N . VAL A 1 87 ? 0.151 -4.966 18.218 1.00 96.31 87 VAL A N 1
ATOM 688 C CA . VAL A 1 87 ? 0.814 -4.425 17.022 1.00 96.31 87 VAL A CA 1
ATOM 689 C C . VAL A 1 87 ? -0.084 -4.664 15.810 1.00 96.31 87 VAL A C 1
ATOM 691 O O . VAL A 1 87 ? -0.610 -5.763 15.647 1.00 96.31 87 VAL A O 1
ATOM 694 N N . ILE A 1 88 ? -0.223 -3.658 14.947 1.00 97.06 88 ILE A N 1
ATOM 695 C CA . ILE A 1 88 ? -0.909 -3.766 13.655 1.00 97.06 88 ILE A CA 1
ATOM 696 C C . ILE A 1 88 ? 0.093 -3.440 12.546 1.00 97.06 88 ILE A C 1
ATOM 698 O O . ILE A 1 88 ? 0.757 -2.404 12.602 1.00 97.06 88 ILE A O 1
ATOM 702 N N . LEU A 1 89 ? 0.200 -4.329 11.556 1.00 96.56 89 LEU A N 1
ATOM 703 C CA . LEU A 1 89 ? 0.995 -4.136 10.344 1.00 96.56 89 LEU A CA 1
ATOM 704 C C . LEU A 1 89 ? 0.041 -4.018 9.153 1.00 96.56 89 LEU A C 1
ATOM 706 O O . LEU A 1 89 ? -0.792 -4.902 8.956 1.00 96.56 89 LEU A O 1
ATOM 710 N N . ILE A 1 90 ? 0.156 -2.940 8.387 1.00 96.12 90 ILE A N 1
ATOM 711 C CA . ILE A 1 90 ? -0.686 -2.655 7.224 1.00 96.12 90 ILE A CA 1
ATOM 712 C C . ILE A 1 90 ? 0.208 -2.651 5.984 1.00 96.12 90 ILE A C 1
ATOM 714 O O . ILE A 1 90 ? 1.194 -1.919 5.932 1.00 96.12 90 ILE A O 1
ATOM 718 N N . ASP A 1 91 ? -0.128 -3.477 5.002 1.00 92.88 91 ASP A N 1
ATOM 719 C CA . ASP A 1 91 ? 0.551 -3.520 3.705 1.00 92.88 91 ASP A CA 1
ATOM 720 C C . ASP A 1 91 ? -0.322 -2.849 2.638 1.00 92.88 91 ASP A C 1
ATOM 722 O O . ASP A 1 91 ? -1.541 -2.780 2.812 1.00 92.88 91 ASP A O 1
ATOM 726 N N . GLU A 1 92 ? 0.301 -2.354 1.566 1.00 90.31 92 GLU A N 1
ATOM 727 C CA . GLU A 1 92 ? -0.354 -1.609 0.474 1.00 90.31 92 GLU A CA 1
ATOM 728 C C . GLU A 1 92 ? -1.282 -0.493 0.993 1.00 90.31 92 GLU A C 1
ATOM 730 O O . GLU A 1 92 ? -2.441 -0.346 0.597 1.00 90.31 92 GLU A O 1
ATOM 735 N N . ALA A 1 93 ? -0.781 0.297 1.948 1.00 91.25 93 ALA A N 1
ATOM 736 C CA . ALA A 1 93 ? -1.592 1.256 2.690 1.00 91.25 93 ALA A CA 1
ATOM 737 C C . ALA A 1 93 ? -2.199 2.358 1.797 1.00 91.25 93 ALA A C 1
ATOM 739 O O . ALA A 1 93 ? -3.202 2.968 2.164 1.00 91.25 93 ALA A O 1
ATOM 740 N N . GLN A 1 94 ? -1.635 2.579 0.608 1.00 87.06 94 GLN A N 1
ATOM 741 C CA . GLN A 1 94 ? -2.151 3.504 -0.397 1.00 87.06 94 GLN A CA 1
ATOM 742 C C . GLN A 1 94 ? -3.519 3.087 -0.980 1.00 87.06 94 GLN A C 1
ATOM 744 O O . GLN A 1 94 ? -4.249 3.946 -1.473 1.00 87.06 94 GLN A O 1
ATOM 749 N N . ASP A 1 95 ? -3.898 1.808 -0.882 1.00 88.50 95 ASP A N 1
ATOM 750 C CA . ASP A 1 95 ? -5.198 1.294 -1.343 1.00 88.50 95 ASP A CA 1
ATOM 751 C C . ASP A 1 95 ? -6.310 1.440 -0.285 1.00 88.50 95 ASP A C 1
ATOM 753 O O . ASP A 1 95 ? -7.477 1.113 -0.533 1.00 88.50 95 ASP A O 1
ATOM 757 N N . LEU A 1 96 ? -5.966 1.901 0.923 1.00 93.38 96 LEU A N 1
ATOM 758 C CA . LEU A 1 96 ? -6.860 1.909 2.076 1.00 93.38 96 LEU A CA 1
ATOM 759 C C . LEU A 1 96 ? -7.357 3.329 2.391 1.00 93.38 96 LEU A C 1
ATOM 761 O O . LEU A 1 96 ? -6.590 4.291 2.350 1.00 93.38 96 LEU A O 1
ATOM 765 N N . PRO A 1 97 ? -8.645 3.497 2.737 1.00 94.12 97 PRO A N 1
ATOM 766 C CA . PRO A 1 97 ? -9.214 4.813 3.001 1.00 94.12 97 PRO A CA 1
ATOM 767 C C . PRO A 1 97 ? -8.887 5.287 4.425 1.00 94.12 97 PRO A C 1
ATOM 769 O O . PRO A 1 97 ? -8.761 4.473 5.336 1.00 94.12 97 PRO A O 1
ATOM 772 N N . GLN A 1 98 ? -8.849 6.603 4.664 1.00 94.75 98 GLN A N 1
ATOM 773 C CA . GLN A 1 98 ? -8.548 7.175 5.990 1.00 94.75 98 GLN A CA 1
ATOM 774 C C . GLN A 1 98 ? -9.353 6.540 7.149 1.00 94.75 98 GLN A C 1
ATOM 776 O O . GLN A 1 98 ? -8.732 6.138 8.134 1.00 94.75 98 GLN A O 1
ATOM 781 N N . PRO A 1 99 ? -10.687 6.327 7.052 1.00 96.88 99 PRO A N 1
ATOM 782 C CA . PRO A 1 99 ? -11.447 5.707 8.138 1.00 96.88 99 PRO A CA 1
ATOM 783 C C . PRO A 1 99 ? -10.955 4.307 8.536 1.00 96.88 99 PRO A C 1
ATOM 785 O O . PRO A 1 99 ? -11.156 3.894 9.674 1.00 96.88 99 PRO A O 1
ATOM 788 N N . PHE A 1 100 ? -10.292 3.571 7.637 1.00 97.75 100 PHE A N 1
ATOM 789 C CA . PHE A 1 100 ? -9.659 2.295 7.976 1.00 97.75 100 PHE A CA 1
ATOM 790 C C . PHE A 1 100 ? -8.513 2.481 8.981 1.00 97.75 100 PHE A C 1
ATOM 792 O O . PHE A 1 100 ? -8.421 1.739 9.959 1.00 97.75 100 PHE A O 1
ATOM 799 N N . PHE A 1 101 ? -7.666 3.492 8.778 1.00 96.75 101 PHE A N 1
ATOM 800 C CA . PHE A 1 101 ? -6.569 3.816 9.693 1.00 96.75 101 PHE A CA 1
ATOM 801 C C . PHE A 1 101 ? -7.090 4.293 11.046 1.00 96.75 101 PHE A C 1
ATOM 803 O O . PHE A 1 101 ? -6.561 3.907 12.087 1.00 96.75 101 PHE A O 1
ATOM 810 N N . GLU A 1 102 ? -8.174 5.066 11.057 1.00 96.44 102 GLU A N 1
ATOM 811 C CA . GLU A 1 102 ? -8.833 5.467 12.302 1.00 96.44 102 GLU A CA 1
ATOM 812 C C . GLU A 1 102 ? -9.384 4.257 13.072 1.00 96.44 102 GLU A C 1
ATOM 814 O O . GLU A 1 102 ? -9.187 4.150 14.281 1.00 96.44 102 GLU A O 1
ATOM 819 N N . LEU A 1 103 ? -9.981 3.278 12.386 1.00 97.62 103 LEU A N 1
ATOM 820 C CA . LEU A 1 103 ? -10.370 2.007 13.008 1.00 97.62 103 LEU A CA 1
ATOM 821 C C . LEU A 1 103 ? -9.152 1.224 13.529 1.00 97.62 103 LEU A C 1
ATOM 823 O O . LEU A 1 103 ? -9.210 0.669 14.628 1.00 97.62 103 LEU A O 1
ATOM 827 N N . ALA A 1 104 ? -8.027 1.227 12.804 1.00 97.19 104 ALA A N 1
ATOM 828 C CA . ALA A 1 104 ? -6.762 0.653 13.274 1.00 97.19 104 ALA A CA 1
ATOM 829 C C . ALA A 1 104 ? -6.256 1.322 14.559 1.00 97.19 104 ALA A C 1
ATOM 831 O O . ALA A 1 104 ? -5.782 0.631 15.465 1.00 97.19 104 ALA A O 1
ATOM 832 N N . TYR A 1 105 ? -6.435 2.639 14.698 1.00 95.75 105 TYR A N 1
ATOM 833 C CA . TYR A 1 105 ? -6.149 3.340 15.948 1.00 95.75 105 TYR A CA 1
ATOM 834 C C . TYR A 1 105 ? -6.955 2.776 17.118 1.00 95.75 105 TYR A C 1
ATOM 836 O O . TYR A 1 105 ? -6.380 2.511 18.177 1.00 95.75 105 TYR A O 1
ATOM 844 N N . PHE A 1 106 ? -8.262 2.558 16.956 1.00 95.69 106 PHE A N 1
ATOM 845 C CA . PHE A 1 106 ? -9.097 1.981 18.015 1.00 95.69 106 PHE A CA 1
ATOM 846 C C . PHE A 1 106 ? -8.748 0.517 18.307 1.00 95.69 106 PHE A C 1
ATOM 848 O O . PHE A 1 106 ? -8.702 0.129 19.474 1.00 95.69 106 PHE A O 1
ATOM 855 N N . ALA A 1 107 ? -8.418 -0.264 17.277 1.00 97.12 107 ALA A N 1
ATOM 856 C CA . ALA A 1 107 ? -8.089 -1.680 17.410 1.00 97.12 107 ALA A CA 1
ATOM 857 C C . ALA A 1 107 ? -6.723 -1.961 18.064 1.00 97.12 107 ALA A C 1
ATOM 859 O O . ALA A 1 107 ? -6.505 -3.047 18.610 1.00 97.12 107 ALA A O 1
ATOM 860 N N . ALA A 1 108 ? -5.794 -1.002 18.028 1.00 96.44 108 ALA A N 1
ATOM 861 C CA . ALA A 1 108 ? -4.490 -1.127 18.669 1.00 96.44 108 ALA A CA 1
ATOM 862 C C . ALA A 1 108 ? -4.565 -0.846 20.181 1.00 96.44 108 ALA A C 1
ATOM 864 O O . ALA A 1 108 ? -5.157 0.140 20.623 1.00 96.44 108 ALA A O 1
ATOM 865 N N . ARG A 1 109 ? -3.902 -1.652 21.009 1.00 95.38 109 ARG A N 1
ATOM 866 C CA . ARG A 1 109 ? -3.769 -1.401 22.452 1.00 95.38 109 ARG A CA 1
ATOM 867 C C . ARG A 1 109 ? -2.739 -0.306 22.746 1.00 95.38 109 ARG A C 1
ATOM 869 O O . ARG A 1 109 ? -1.814 -0.115 21.960 1.00 95.38 109 ARG A O 1
ATOM 876 N N . PRO A 1 110 ? -2.857 0.423 23.872 1.00 90.62 110 PRO A N 1
ATOM 877 C CA . PRO A 1 110 ? -1.790 1.297 24.347 1.00 90.62 110 PRO A CA 1
ATOM 878 C C . PRO A 1 110 ? -0.537 0.506 24.788 1.00 90.62 110 PRO A C 1
ATOM 880 O O . PRO A 1 110 ? -0.679 -0.523 25.449 1.00 90.62 110 PRO A O 1
ATOM 883 N N . PRO A 1 111 ? 0.686 1.001 24.518 1.00 91.50 111 PRO A N 1
ATOM 884 C CA . PRO A 1 111 ? 0.986 2.112 23.614 1.00 91.50 111 PRO A CA 1
ATOM 885 C C . PRO A 1 111 ? 0.684 1.721 22.159 1.00 91.50 111 PRO A C 1
ATOM 887 O O . PRO A 1 111 ? 1.037 0.623 21.737 1.00 91.50 111 PRO A O 1
ATOM 890 N N . LYS A 1 112 ? 0.047 2.624 21.399 1.00 89.25 112 LYS A N 1
ATOM 891 C CA . LYS A 1 112 ? -0.417 2.354 20.029 1.00 89.25 112 LYS A CA 1
ATOM 892 C C . LYS A 1 112 ? 0.779 2.038 19.122 1.00 89.25 112 LYS A C 1
ATOM 894 O O . LYS A 1 112 ? 1.651 2.885 18.942 1.00 89.25 112 LYS A O 1
ATOM 899 N N . ARG A 1 113 ? 0.821 0.826 18.559 1.00 92.75 113 ARG A N 1
ATOM 900 C CA . ARG A 1 113 ? 1.853 0.382 17.607 1.00 92.75 113 ARG A CA 1
ATOM 901 C C . ARG A 1 113 ? 1.202 -0.009 16.289 1.00 92.75 113 ARG A C 1
ATOM 903 O O . ARG A 1 113 ? 0.703 -1.122 16.144 1.00 92.75 113 ARG A O 1
ATOM 910 N N . ILE A 1 114 ? 1.208 0.925 15.349 1.00 93.81 114 ILE A N 1
ATOM 911 C CA . ILE A 1 114 ? 0.672 0.737 14.002 1.00 93.81 114 ILE A CA 1
ATOM 912 C C . ILE A 1 114 ? 1.805 1.055 13.038 1.00 93.81 114 ILE A C 1
ATOM 914 O O . ILE A 1 114 ? 2.383 2.137 13.108 1.00 93.81 114 ILE A O 1
ATOM 918 N N . VAL A 1 115 ? 2.147 0.096 12.186 1.00 93.38 115 VAL A N 1
ATOM 919 C CA . VAL A 1 115 ? 3.179 0.231 11.156 1.00 93.38 115 VAL A CA 1
ATOM 920 C C . VAL A 1 115 ? 2.507 -0.014 9.820 1.00 93.38 115 VAL A C 1
ATOM 922 O O . VAL A 1 115 ? 1.774 -0.990 9.678 1.00 93.38 115 VAL A O 1
ATOM 925 N N . TRP A 1 116 ? 2.747 0.854 8.847 1.00 92.56 116 TRP A N 1
ATOM 926 C CA . TRP A 1 116 ? 2.193 0.697 7.512 1.00 92.56 116 TRP A CA 1
ATOM 927 C C . TRP A 1 116 ? 3.269 0.905 6.452 1.00 92.56 116 TRP A C 1
ATOM 929 O O . TRP A 1 116 ? 4.161 1.736 6.621 1.00 92.56 116 TRP A O 1
ATOM 939 N N . GLY A 1 117 ? 3.204 0.109 5.390 1.00 90.81 117 GLY A N 1
ATOM 940 C CA . GLY A 1 117 ? 4.027 0.248 4.195 1.00 90.81 117 GLY A CA 1
ATOM 941 C C . GLY A 1 117 ? 3.167 0.691 3.019 1.00 90.81 117 GLY A C 1
ATOM 942 O O . GLY A 1 117 ? 2.021 0.261 2.893 1.00 90.81 117 GLY A O 1
ATOM 943 N N . TYR A 1 118 ? 3.711 1.562 2.177 1.00 86.75 118 TYR A N 1
ATOM 944 C CA . TYR A 1 118 ? 3.062 2.015 0.953 1.00 86.75 118 TYR A CA 1
ATOM 945 C C . TYR A 1 118 ? 4.097 2.346 -0.120 1.00 86.75 118 TYR A C 1
ATOM 947 O O . TYR A 1 118 ? 5.278 2.544 0.178 1.00 86.75 118 TYR A O 1
ATOM 955 N N . ASP A 1 119 ? 3.646 2.386 -1.371 1.00 82.50 119 ASP A N 1
ATOM 956 C CA . ASP A 1 119 ? 4.461 2.779 -2.519 1.00 82.50 119 ASP A CA 1
ATOM 957 C C . ASP A 1 119 ? 4.091 4.196 -2.982 1.00 82.50 119 ASP A C 1
ATOM 959 O O . ASP A 1 119 ? 3.001 4.433 -3.510 1.00 82.50 119 ASP A O 1
ATOM 963 N N . GLU A 1 120 ? 5.032 5.130 -2.820 1.00 76.12 120 GLU A N 1
ATOM 964 C CA . GLU A 1 120 ? 4.924 6.534 -3.252 1.00 76.12 120 GLU A CA 1
ATOM 965 C C . GLU A 1 120 ? 4.572 6.690 -4.739 1.00 76.12 120 GLU A C 1
ATOM 967 O O . GLU A 1 120 ? 4.004 7.695 -5.163 1.00 76.12 120 GLU A O 1
ATOM 972 N N . LEU A 1 121 ? 4.918 5.698 -5.562 1.00 74.31 121 LEU A N 1
ATOM 973 C CA . LEU A 1 121 ? 4.790 5.769 -7.014 1.00 74.31 121 LEU A CA 1
ATOM 974 C C . LEU A 1 121 ? 3.579 5.030 -7.579 1.00 74.31 121 LEU A C 1
ATOM 976 O O . LEU A 1 121 ? 3.432 4.982 -8.801 1.00 74.31 121 LEU A O 1
ATOM 980 N N . GLN A 1 122 ? 2.713 4.455 -6.742 1.00 70.31 122 GLN A N 1
ATOM 981 C CA . GLN A 1 122 ? 1.481 3.809 -7.212 1.00 70.31 122 GLN A CA 1
ATOM 982 C C . GLN A 1 122 ? 0.293 4.776 -7.230 1.00 70.31 122 GLN A C 1
ATOM 984 O O . GLN A 1 122 ? -0.421 4.853 -8.232 1.00 70.31 122 GLN A O 1
ATOM 989 N N . ASN A 1 123 ? 0.135 5.600 -6.191 1.00 61.38 123 ASN A N 1
ATOM 990 C CA . ASN A 1 123 ? -0.901 6.632 -6.132 1.00 61.38 123 ASN A CA 1
ATOM 991 C C . ASN A 1 123 ? -0.427 7.941 -6.765 1.00 61.38 123 ASN A C 1
ATOM 993 O O . ASN A 1 123 ? -0.362 8.996 -6.145 1.00 61.38 123 ASN A O 1
ATOM 997 N N . LEU A 1 124 ? -0.118 7.889 -8.058 1.00 54.69 124 LEU A N 1
ATOM 998 C CA . LEU A 1 124 ? 0.375 9.061 -8.779 1.00 54.69 124 LEU A CA 1
ATOM 999 C C . LEU A 1 124 ? -0.729 10.110 -9.054 1.00 54.69 124 LEU A C 1
ATOM 1001 O O . LEU A 1 124 ? -0.452 11.189 -9.576 1.00 54.69 124 LEU A O 1
ATOM 1005 N N . SER A 1 125 ? -2.000 9.822 -8.754 1.00 44.97 125 SER A N 1
ATOM 1006 C CA . SER A 1 125 ? -3.122 10.757 -8.920 1.00 44.97 125 SER A CA 1
ATOM 1007 C C . SER A 1 125 ? -3.586 11.344 -7.586 1.00 44.97 125 SER A C 1
ATOM 1009 O O . SER A 1 125 ? -4.325 10.676 -6.877 1.00 44.97 125 SER A O 1
ATOM 1011 N N . ALA A 1 126 ? -3.215 12.601 -7.305 1.00 41.62 126 ALA A N 1
ATOM 1012 C CA . ALA A 1 126 ? -3.803 13.581 -6.362 1.00 41.62 126 ALA A CA 1
ATOM 1013 C C . ALA A 1 126 ? -4.110 13.179 -4.896 1.00 41.62 126 ALA A C 1
ATOM 1015 O O . ALA A 1 126 ? -4.365 14.065 -4.083 1.00 41.62 126 ALA A O 1
ATOM 1016 N N . PHE A 1 127 ? -4.056 11.905 -4.528 1.00 42.81 127 PHE A N 1
ATOM 1017 C CA . PHE A 1 127 ? -4.015 11.427 -3.157 1.00 42.81 127 PHE A CA 1
ATOM 1018 C C . PHE A 1 127 ? -2.545 11.274 -2.788 1.00 42.81 127 PHE A C 1
ATOM 1020 O O . PHE A 1 127 ? -2.000 10.173 -2.787 1.00 42.81 127 PHE A O 1
ATOM 1027 N N . SER A 1 128 ? -1.885 12.395 -2.481 1.00 52.19 128 SER A N 1
ATOM 1028 C CA . SER A 1 128 ? -0.756 12.286 -1.565 1.00 52.19 128 SER A CA 1
ATOM 1029 C C . SER A 1 128 ? -1.306 11.649 -0.293 1.00 52.19 128 SER A C 1
ATOM 1031 O O . SER A 1 128 ? -2.379 12.043 0.187 1.00 52.19 128 SER A O 1
ATOM 1033 N N . MET A 1 129 ? -0.640 10.610 0.209 1.00 59.00 129 MET A N 1
ATOM 1034 C CA . MET A 1 129 ? -1.059 10.006 1.464 1.00 59.00 129 MET A CA 1
ATOM 1035 C C . MET A 1 129 ? -1.127 11.124 2.503 1.00 59.00 129 MET A C 1
ATOM 1037 O O . MET A 1 129 ? -0.216 11.943 2.645 1.00 59.00 129 MET A O 1
ATOM 1041 N N . VAL A 1 130 ? -2.280 11.230 3.150 1.00 69.69 130 VAL A N 1
ATOM 1042 C CA . VAL A 1 130 ? -2.513 12.254 4.155 1.00 69.69 130 VAL A CA 1
ATOM 1043 C C . VAL A 1 130 ? -1.479 12.051 5.264 1.00 69.69 130 VAL A C 1
ATOM 1045 O O . VAL A 1 130 ? -1.286 10.926 5.720 1.00 69.69 130 VAL A O 1
ATOM 1048 N N . GLY A 1 131 ? -0.805 13.129 5.678 1.00 75.56 131 GLY A N 1
ATOM 1049 C CA . GLY A 1 131 ? 0.236 13.050 6.703 1.00 75.56 131 GLY A CA 1
ATOM 1050 C C . GLY A 1 131 ? -0.255 12.359 7.989 1.00 75.56 131 GLY A C 1
ATOM 1051 O O . GLY A 1 131 ? -1.459 12.403 8.281 1.00 75.56 131 GLY A O 1
ATOM 1052 N N . PRO A 1 132 ? 0.643 11.736 8.773 1.00 77.88 132 PRO A N 1
ATOM 1053 C CA . PRO A 1 132 ? 0.299 10.976 9.979 1.00 77.88 132 PRO A CA 1
ATOM 1054 C C . PRO A 1 132 ? -0.620 11.725 10.955 1.00 77.88 132 PRO A C 1
ATOM 1056 O O . PRO A 1 132 ? -1.498 11.114 11.564 1.00 77.88 132 PRO A O 1
ATOM 1059 N N . GLU A 1 133 ? -0.472 13.051 11.047 1.00 84.12 133 GLU A N 1
ATOM 1060 C CA . GLU A 1 133 ? -1.255 13.947 11.910 1.00 84.12 133 GLU A CA 1
ATOM 1061 C C . GLU A 1 133 ? -2.737 14.035 11.525 1.00 84.12 133 GLU A C 1
ATOM 1063 O O . GLU A 1 133 ? -3.567 14.506 12.297 1.00 84.12 133 GLU A O 1
ATOM 1068 N N . LYS A 1 134 ? -3.086 13.615 10.314 1.00 88.19 134 LYS A N 1
ATOM 1069 C CA . LYS A 1 134 ? -4.463 13.596 9.817 1.00 88.19 134 LYS A CA 1
ATOM 1070 C C . LYS A 1 134 ? -4.944 12.174 9.534 1.00 88.19 134 LYS A C 1
ATOM 1072 O O . LYS A 1 134 ? -6.130 11.909 9.692 1.00 88.19 134 LYS A O 1
ATOM 1077 N N . LEU A 1 135 ? -4.041 11.262 9.167 1.00 90.38 135 LEU A N 1
ATOM 1078 C CA . LEU A 1 135 ? -4.359 9.890 8.760 1.00 90.38 135 LEU A CA 1
ATOM 1079 C C . LEU A 1 135 ? -5.153 9.105 9.816 1.00 90.38 135 LEU A C 1
ATOM 1081 O O . LEU A 1 135 ? -6.028 8.318 9.474 1.00 90.38 135 LEU A O 1
ATOM 1085 N N . PHE A 1 136 ? -4.866 9.334 11.099 1.00 92.56 136 PHE A N 1
ATOM 1086 C CA . PHE A 1 136 ? -5.520 8.642 12.216 1.00 92.56 136 PHE A CA 1
ATOM 1087 C C . PHE A 1 136 ? -6.639 9.459 12.879 1.00 92.56 136 PHE A C 1
ATOM 1089 O O . PHE A 1 136 ? -7.184 9.041 13.906 1.00 92.56 136 PHE A O 1
ATOM 1096 N N . GLY A 1 137 ? -7.002 10.598 12.287 1.00 91.50 137 GLY A N 1
ATOM 1097 C CA . GLY A 1 137 ? -7.988 11.525 12.828 1.00 91.50 137 GLY A CA 1
ATOM 1098 C C . GLY A 1 137 ? -7.490 12.292 14.056 1.00 91.50 137 GLY A C 1
ATOM 1099 O O . GLY A 1 137 ? -6.327 12.202 14.461 1.00 91.50 137 GLY A O 1
ATOM 1100 N N . SER A 1 138 ? -8.406 13.041 14.667 1.00 91.50 138 SER A N 1
ATOM 1101 C CA . SER A 1 138 ? -8.151 13.863 15.853 1.00 91.50 138 SER A CA 1
ATOM 1102 C C . SER A 1 138 ? -8.952 13.381 17.065 1.00 91.50 138 SER A C 1
ATOM 1104 O O . SER A 1 138 ? -9.947 12.658 16.962 1.00 91.50 138 SER A O 1
ATOM 1106 N N . HIS A 1 139 ? -8.503 13.779 18.246 1.00 87.00 139 HIS A N 1
ATOM 1107 C CA . HIS A 1 139 ? -9.279 13.747 19.474 1.00 87.00 139 HIS A CA 1
ATOM 1108 C C . HIS A 1 139 ? -10.411 14.791 19.428 1.00 87.00 139 HIS A C 1
ATOM 1110 O O . HIS A 1 139 ? -10.462 15.651 18.548 1.00 87.00 139 HIS A O 1
ATOM 1116 N N . GLY A 1 140 ? -11.345 14.718 20.383 1.00 82.75 140 GLY A N 1
ATOM 1117 C CA . GLY A 1 140 ? -12.498 15.629 20.439 1.00 82.75 140 GLY A CA 1
ATOM 1118 C C . GLY A 1 140 ? -12.141 17.103 20.685 1.00 82.75 140 GLY A C 1
ATOM 1119 O O . GLY A 1 140 ? -12.973 17.975 20.457 1.00 82.75 140 GLY A O 1
ATOM 1120 N N . ASP A 1 141 ? -10.916 17.383 21.129 1.00 85.94 141 ASP A N 1
ATOM 1121 C CA . ASP A 1 141 ? -10.339 18.724 21.285 1.00 85.94 141 ASP A CA 1
ATOM 1122 C C . ASP A 1 141 ? -9.668 19.254 20.001 1.00 85.94 141 ASP A C 1
ATOM 1124 O O . ASP A 1 141 ? -9.255 20.411 19.959 1.00 85.94 141 ASP A O 1
ATOM 1128 N N . GLY A 1 142 ? -9.607 18.440 18.941 1.00 85.81 142 GLY A N 1
ATOM 1129 C CA . GLY A 1 142 ? -8.997 18.776 17.656 1.00 85.81 142 GLY A CA 1
ATOM 1130 C C . GLY A 1 142 ? -7.533 18.352 17.520 1.00 85.81 142 GLY A C 1
ATOM 1131 O O . GLY A 1 142 ? -7.010 18.385 16.404 1.00 85.81 142 GLY A O 1
ATOM 1132 N N . GLU A 1 143 ? -6.888 17.890 18.593 1.00 89.56 143 GLU A N 1
ATOM 1133 C CA . GLU A 1 143 ? -5.495 17.442 18.541 1.00 89.56 143 GLU A CA 1
ATOM 1134 C C . GLU A 1 143 ? -5.367 16.111 17.778 1.00 89.56 143 GLU A C 1
ATOM 1136 O O . GLU A 1 143 ? -6.142 15.186 18.032 1.00 89.56 143 GLU A O 1
ATOM 1141 N N . PRO A 1 144 ? -4.403 15.966 16.851 1.00 91.00 144 PRO A N 1
ATOM 1142 C CA . PRO A 1 144 ? -4.138 14.703 16.165 1.00 91.00 144 PRO A CA 1
ATOM 1143 C C . PRO A 1 144 ? -3.968 13.508 17.111 1.00 91.00 144 PRO A C 1
ATOM 1145 O O . PRO A 1 144 ? -3.230 13.589 18.094 1.00 91.00 144 PRO A O 1
ATOM 1148 N N . ARG A 1 145 ? -4.579 12.362 16.775 1.00 89.94 145 ARG A N 1
ATOM 1149 C CA . ARG A 1 145 ? -4.446 11.120 17.563 1.00 89.94 145 ARG A CA 1
ATOM 1150 C C . ARG A 1 145 ? -3.038 10.530 17.530 1.00 89.94 145 ARG A C 1
ATOM 1152 O O . ARG A 1 145 ? -2.635 9.828 18.460 1.00 89.94 145 ARG A O 1
ATOM 1159 N N . ILE A 1 146 ? -2.310 10.782 16.444 1.00 86.31 146 ILE A N 1
ATOM 1160 C CA . ILE A 1 146 ? -0.903 10.428 16.266 1.00 86.31 146 ILE A CA 1
ATOM 1161 C C . ILE A 1 146 ? -0.173 11.684 15.797 1.00 86.31 146 ILE A C 1
ATOM 1163 O O . ILE A 1 146 ? -0.601 12.331 14.850 1.00 86.31 146 ILE A O 1
ATOM 1167 N N . GLN A 1 147 ? 0.931 12.023 16.460 1.00 78.69 147 GLN A N 1
ATOM 1168 C CA . GLN A 1 147 ? 1.830 13.097 16.043 1.00 78.69 147 GLN A CA 1
ATOM 1169 C C . GLN A 1 147 ? 3.243 12.549 15.937 1.00 78.69 147 GLN A C 1
ATOM 1171 O O . GLN A 1 147 ? 3.738 11.883 16.855 1.00 78.69 147 GLN A O 1
ATOM 1176 N N . PHE A 1 148 ? 3.910 12.848 14.828 1.00 74.06 148 PHE A N 1
ATOM 1177 C CA . PHE A 1 148 ? 5.338 12.613 14.730 1.00 74.06 148 PHE A CA 1
ATOM 1178 C C . PHE A 1 148 ? 6.065 13.722 15.488 1.00 74.06 148 PHE A C 1
ATOM 1180 O O . PHE A 1 148 ? 5.842 14.911 15.283 1.00 74.06 148 PHE A O 1
ATOM 1187 N N . THR A 1 149 ? 6.911 13.329 16.437 1.00 64.75 149 THR A N 1
ATOM 1188 C CA . THR A 1 149 ? 7.701 14.280 17.215 1.00 64.75 149 THR A CA 1
ATOM 1189 C C . THR A 1 149 ? 9.114 14.233 16.661 1.00 64.75 149 THR A C 1
ATOM 1191 O O . THR A 1 149 ? 9.789 13.210 16.746 1.00 64.75 149 THR A O 1
ATOM 1194 N N . GLY A 1 150 ? 9.592 15.352 16.110 1.00 55.12 150 GLY A N 1
ATOM 1195 C CA . GLY A 1 150 ? 10.932 15.447 15.509 1.00 55.12 150 GLY A CA 1
ATOM 1196 C C . GLY A 1 150 ? 12.098 15.147 16.467 1.00 55.12 150 GLY A C 1
ATOM 1197 O O . GLY A 1 150 ? 13.237 15.042 16.028 1.00 55.12 150 GLY A O 1
ATOM 1198 N N . ASN A 1 151 ? 11.817 14.975 17.765 1.00 54.28 151 ASN A N 1
ATOM 1199 C CA . ASN A 1 151 ? 12.776 14.598 18.806 1.00 54.28 151 ASN A CA 1
ATOM 1200 C C . ASN A 1 151 ? 12.701 13.111 19.206 1.00 54.28 151 ASN A C 1
ATOM 1202 O O . ASN A 1 151 ? 13.339 12.713 20.183 1.00 54.28 151 ASN A O 1
ATOM 1206 N N . SER A 1 152 ? 11.923 12.283 18.501 1.00 59.12 152 SER A N 1
ATOM 1207 C CA . SER A 1 152 ? 11.917 10.840 18.737 1.00 59.12 152 SER A CA 1
ATOM 1208 C C . SER A 1 152 ? 13.291 10.246 18.382 1.00 59.12 152 SER A C 1
ATOM 1210 O O . SER A 1 152 ? 13.777 10.452 17.270 1.00 59.12 152 SER A O 1
ATOM 1212 N N . PRO A 1 153 ? 13.923 9.458 19.273 1.00 54.16 153 PRO A N 1
ATOM 1213 C CA . PRO A 1 153 ? 15.168 8.757 18.954 1.00 54.16 153 PRO A CA 1
ATOM 1214 C C . PRO A 1 153 ? 14.989 7.678 17.869 1.00 54.16 153 PRO A C 1
ATOM 1216 O O . PRO A 1 153 ? 15.977 7.161 17.350 1.00 54.16 153 PRO A O 1
ATOM 1219 N N . GLN A 1 154 ? 13.748 7.320 17.526 1.00 62.22 154 GLN A N 1
ATOM 1220 C CA . GLN A 1 154 ? 13.411 6.359 16.476 1.00 62.22 154 GLN A CA 1
ATOM 1221 C C . GLN A 1 154 ? 12.850 7.095 15.257 1.00 62.22 154 GLN A C 1
ATOM 1223 O O . GLN A 1 154 ? 11.968 7.942 15.411 1.00 62.22 154 GLN A O 1
ATOM 1228 N N . LYS A 1 155 ? 13.337 6.745 14.056 1.00 63.72 155 LYS A N 1
ATOM 1229 C CA . LYS A 1 155 ? 12.776 7.235 12.789 1.00 63.72 155 LYS A CA 1
ATOM 1230 C C . LYS A 1 155 ? 11.310 6.817 12.691 1.00 63.72 155 LYS A C 1
ATOM 1232 O O . LYS A 1 155 ? 11.011 5.632 12.800 1.00 63.72 155 LYS A O 1
ATOM 1237 N N . GLN A 1 156 ? 10.433 7.797 12.512 1.00 74.88 156 GLN A N 1
ATOM 1238 C CA . GLN A 1 156 ? 8.985 7.592 12.400 1.00 74.88 156 GLN A CA 1
ATOM 1239 C C . GLN A 1 156 ? 8.537 7.431 10.943 1.00 74.88 156 GLN A C 1
ATOM 1241 O O . GLN A 1 156 ? 7.470 6.886 10.693 1.00 74.88 156 GLN A O 1
ATOM 1246 N N . ASP A 1 157 ? 9.400 7.827 10.007 1.00 80.38 157 ASP A N 1
ATOM 1247 C CA . ASP A 1 157 ? 9.251 7.606 8.577 1.00 80.38 157 ASP A CA 1
ATOM 1248 C C . ASP A 1 157 ? 10.559 7.029 8.007 1.00 80.38 157 ASP A C 1
ATOM 1250 O O . ASP A 1 157 ? 11.665 7.461 8.371 1.00 80.38 157 ASP A O 1
ATOM 1254 N N . VAL A 1 158 ? 10.445 5.983 7.188 1.00 85.38 158 VAL A N 1
ATOM 1255 C CA . VAL A 1 158 ? 11.577 5.211 6.662 1.00 85.38 158 VAL A CA 1
ATOM 1256 C C . VAL A 1 158 ? 11.349 4.900 5.190 1.00 85.38 158 VAL A C 1
ATOM 1258 O O . VAL A 1 158 ? 10.642 3.962 4.834 1.00 85.38 158 VAL A O 1
ATOM 1261 N N . ILE A 1 159 ? 12.059 5.630 4.337 1.00 85.44 159 ILE A N 1
ATOM 1262 C CA . ILE A 1 159 ? 12.065 5.387 2.897 1.00 85.44 159 ILE A CA 1
ATOM 1263 C C . ILE A 1 159 ? 12.996 4.213 2.573 1.00 85.44 159 ILE A C 1
ATOM 1265 O O . ILE A 1 159 ? 14.132 4.140 3.056 1.00 85.44 159 ILE A O 1
ATOM 1269 N N . LEU A 1 160 ? 12.513 3.292 1.736 1.00 89.50 160 LEU A N 1
ATOM 1270 C CA . LEU A 1 160 ? 13.246 2.115 1.268 1.00 89.50 160 LEU A CA 1
ATOM 1271 C C . LEU A 1 160 ? 13.681 2.309 -0.199 1.00 89.50 160 LEU A C 1
ATOM 1273 O O . LEU A 1 160 ? 12.958 1.927 -1.117 1.00 89.50 160 LEU A O 1
ATOM 1277 N N . PRO A 1 161 ? 14.875 2.871 -0.467 1.00 89.12 161 PRO A N 1
ATOM 1278 C CA . PRO A 1 161 ? 15.260 3.269 -1.824 1.00 89.12 161 PRO A CA 1
ATOM 1279 C C . PRO A 1 161 ? 15.658 2.099 -2.735 1.00 89.12 161 PRO A C 1
ATOM 1281 O O . PRO A 1 161 ? 15.743 2.269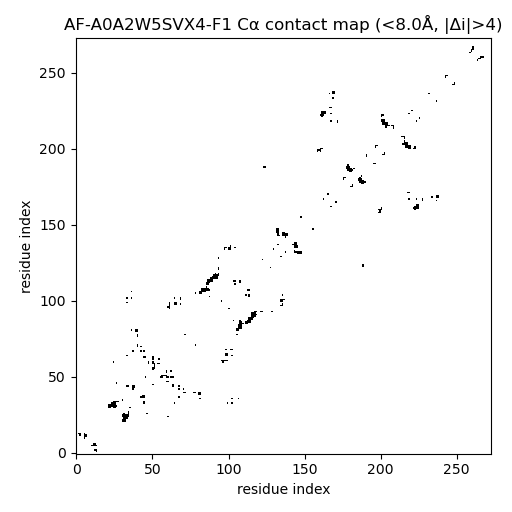 -3.956 1.00 89.12 161 PRO A O 1
ATOM 1284 N N . VAL A 1 162 ? 15.979 0.933 -2.160 1.00 91.56 162 VAL A N 1
ATOM 1285 C CA . VAL A 1 162 ? 16.577 -0.198 -2.882 1.00 91.56 162 VAL A CA 1
ATOM 1286 C C . VAL A 1 162 ? 15.493 -1.108 -3.451 1.00 91.56 162 VAL A C 1
ATOM 1288 O O . VAL A 1 162 ? 14.736 -1.725 -2.706 1.00 91.56 162 VAL A O 1
ATOM 1291 N N . CYS A 1 163 ? 15.463 -1.262 -4.776 1.00 88.94 163 CYS A N 1
ATOM 1292 C CA . CYS A 1 163 ? 14.609 -2.260 -5.419 1.00 88.94 163 CYS A CA 1
ATOM 1293 C C . CYS A 1 163 ? 15.398 -3.551 -5.658 1.00 88.94 163 CYS A C 1
ATOM 1295 O O . CYS A 1 163 ? 16.336 -3.572 -6.453 1.00 88.94 163 CYS A O 1
ATOM 1297 N N . TYR A 1 164 ? 15.010 -4.631 -4.980 1.00 89.06 164 TYR A N 1
ATOM 1298 C CA . TYR A 1 164 ? 15.669 -5.937 -5.107 1.00 89.06 164 TYR A CA 1
ATOM 1299 C C . TYR A 1 164 ? 15.081 -6.825 -6.205 1.00 89.06 164 TYR A C 1
ATOM 1301 O O . TYR A 1 164 ? 15.734 -7.772 -6.635 1.00 89.06 164 TYR A O 1
ATOM 1309 N N . ARG A 1 165 ? 13.848 -6.537 -6.641 1.00 87.94 165 ARG A N 1
ATOM 1310 C CA . ARG A 1 165 ? 13.081 -7.398 -7.551 1.00 87.94 165 ARG A CA 1
ATOM 1311 C C . ARG A 1 165 ? 13.206 -6.975 -9.010 1.00 87.94 165 ARG A C 1
ATOM 1313 O O . ARG A 1 165 ? 13.468 -7.810 -9.866 1.00 87.94 165 ARG A O 1
ATOM 1320 N N . ASN A 1 166 ? 13.008 -5.691 -9.290 1.00 89.62 166 ASN A N 1
ATOM 1321 C CA . ASN A 1 166 ? 12.972 -5.186 -10.658 1.00 89.62 166 ASN A CA 1
ATOM 1322 C C . ASN A 1 166 ? 14.353 -4.690 -11.076 1.00 89.62 166 ASN A C 1
ATOM 1324 O O . ASN A 1 166 ? 15.029 -3.998 -10.313 1.00 89.62 166 ASN A O 1
ATOM 1328 N N . THR A 1 167 ? 14.745 -4.998 -12.313 1.00 91.88 167 THR A N 1
ATOM 1329 C CA . THR A 1 167 ? 15.980 -4.457 -12.884 1.00 91.88 167 THR A CA 1
ATOM 1330 C C . THR A 1 167 ? 15.901 -2.923 -12.928 1.00 91.88 167 THR A C 1
ATOM 1332 O O . THR A 1 167 ? 14.816 -2.359 -13.124 1.00 91.88 167 THR A O 1
ATOM 1335 N N . PRO A 1 168 ? 17.030 -2.207 -12.771 1.00 92.12 168 PRO A N 1
ATOM 1336 C CA . PRO A 1 168 ? 17.027 -0.743 -12.771 1.00 92.12 168 PRO A CA 1
ATOM 1337 C C . PRO A 1 168 ? 16.473 -0.164 -14.079 1.00 92.12 168 PRO A C 1
ATOM 1339 O O . PRO A 1 168 ? 15.823 0.882 -14.065 1.00 92.12 168 PRO A O 1
ATOM 1342 N N . TRP A 1 169 ? 16.707 -0.850 -15.201 1.00 92.38 169 TRP A N 1
ATOM 1343 C CA . TRP A 1 169 ? 16.245 -0.451 -16.528 1.00 92.38 169 TRP A CA 1
ATOM 1344 C C . TRP A 1 169 ? 14.741 -0.649 -16.696 1.00 92.38 169 TRP A C 1
ATOM 1346 O O . TRP A 1 169 ? 14.065 0.295 -17.092 1.00 92.38 169 TRP A O 1
ATOM 1356 N N . ALA A 1 170 ? 14.197 -1.814 -16.326 1.00 92.94 170 ALA A N 1
ATOM 1357 C CA . ALA A 1 170 ? 12.755 -2.044 -16.388 1.00 92.94 170 ALA A CA 1
ATOM 1358 C C . ALA A 1 170 ? 11.993 -1.069 -15.485 1.00 92.94 170 ALA A C 1
ATOM 1360 O O . ALA A 1 170 ? 10.991 -0.492 -15.903 1.00 92.94 170 ALA A O 1
ATOM 1361 N N . LEU A 1 171 ? 12.514 -0.815 -14.281 1.00 90.94 171 LEU A N 1
ATOM 1362 C CA . LEU A 1 171 ? 11.906 0.126 -13.347 1.00 90.94 171 LEU A CA 1
ATOM 1363 C C . LEU A 1 171 ? 11.934 1.570 -13.869 1.00 90.94 171 LEU A C 1
ATOM 1365 O O . LEU A 1 171 ? 10.924 2.265 -13.819 1.00 90.94 171 LEU A O 1
ATOM 1369 N N . THR A 1 172 ? 13.067 2.010 -14.422 1.00 90.50 172 THR A N 1
ATOM 1370 C CA . THR A 1 172 ? 13.192 3.361 -14.994 1.00 90.50 172 THR A CA 1
ATOM 1371 C C . THR A 1 172 ? 12.288 3.524 -16.219 1.00 90.50 172 THR A C 1
ATOM 1373 O O . THR A 1 172 ? 11.642 4.560 -16.364 1.00 90.50 172 THR A O 1
ATOM 1376 N N . THR A 1 173 ? 12.172 2.495 -17.067 1.00 91.06 173 THR A N 1
ATOM 1377 C CA . THR A 1 173 ? 11.223 2.479 -18.190 1.00 91.06 173 THR A CA 1
ATOM 1378 C C . THR A 1 173 ? 9.780 2.581 -17.698 1.00 91.06 173 THR A C 1
ATOM 1380 O O . THR A 1 173 ? 9.017 3.389 -18.224 1.00 91.06 173 THR A O 1
ATOM 1383 N N . ALA A 1 174 ? 9.401 1.821 -16.666 1.00 89.81 174 ALA A N 1
ATOM 1384 C CA . ALA A 1 174 ? 8.064 1.893 -16.079 1.00 89.81 174 ALA A CA 1
ATOM 1385 C C . ALA A 1 174 ? 7.752 3.294 -15.528 1.00 89.81 174 ALA A C 1
ATOM 1387 O O . ALA A 1 174 ? 6.693 3.843 -15.823 1.00 89.81 174 ALA A O 1
ATOM 1388 N N . HIS A 1 175 ? 8.694 3.915 -14.810 1.00 88.25 175 HIS A N 1
ATOM 1389 C CA . HIS A 1 175 ? 8.527 5.281 -14.304 1.00 88.25 175 HIS A CA 1
ATOM 1390 C C . HIS A 1 175 ? 8.400 6.290 -15.452 1.00 88.25 175 HIS A C 1
ATOM 1392 O O . HIS A 1 175 ? 7.491 7.114 -15.446 1.00 88.25 175 HIS A O 1
ATOM 1398 N N . ALA A 1 176 ? 9.252 6.205 -16.478 1.00 87.81 176 ALA A N 1
ATOM 1399 C CA . ALA A 1 176 ? 9.175 7.083 -17.647 1.00 87.81 176 ALA A CA 1
ATOM 1400 C C . ALA A 1 176 ? 7.808 7.002 -18.353 1.00 87.81 176 ALA A C 1
ATOM 1402 O O . ALA A 1 176 ? 7.286 8.023 -18.813 1.00 87.81 176 ALA A O 1
ATOM 1403 N N . LEU A 1 177 ? 7.219 5.801 -18.412 1.00 87.94 177 LEU A N 1
ATOM 1404 C CA . LEU A 1 177 ? 5.868 5.583 -18.926 1.00 87.94 177 LEU A CA 1
ATOM 1405 C C . LEU A 1 177 ? 4.798 6.177 -18.000 1.00 87.94 177 LEU A C 1
ATOM 1407 O O . LEU A 1 177 ? 3.943 6.910 -18.494 1.00 87.94 177 LEU A O 1
ATOM 1411 N N . GLY A 1 178 ? 4.864 5.907 -16.692 1.00 85.00 178 GLY A N 1
ATOM 1412 C CA . GLY A 1 178 ? 3.904 6.402 -15.696 1.00 85.00 178 GLY A CA 1
ATOM 1413 C C . GLY A 1 178 ? 3.858 7.929 -15.626 1.00 85.00 178 GLY A C 1
ATOM 1414 O O . GLY A 1 178 ? 2.801 8.533 -15.775 1.00 85.00 178 GLY A O 1
ATOM 1415 N N . PHE A 1 179 ? 5.024 8.571 -15.545 1.00 84.50 179 PHE A N 1
ATOM 1416 C CA . PHE A 1 179 ? 5.142 10.032 -15.577 1.00 84.50 179 PHE A CA 1
ATOM 1417 C C . PHE A 1 179 ? 4.849 10.631 -16.958 1.00 84.50 179 PHE A C 1
ATOM 1419 O O . PHE A 1 179 ? 4.594 11.829 -17.088 1.00 84.50 179 PHE A O 1
ATOM 1426 N N . GLY A 1 180 ? 4.892 9.815 -18.013 1.00 87.44 180 GLY A N 1
ATOM 1427 C CA . GLY A 1 180 ? 4.659 10.247 -19.385 1.00 87.44 180 GLY A CA 1
ATOM 1428 C C . GLY A 1 180 ? 5.659 11.298 -19.868 1.00 87.44 180 GLY A C 1
ATOM 1429 O O . GLY A 1 180 ? 5.275 12.189 -20.625 1.00 87.44 180 GLY A O 1
ATOM 1430 N N . ILE A 1 181 ? 6.933 11.185 -19.473 1.00 86.25 181 ILE A N 1
ATOM 1431 C CA . ILE A 1 181 ? 7.994 12.171 -19.771 1.00 86.25 181 ILE A CA 1
ATOM 1432 C C . ILE A 1 181 ? 8.224 12.405 -21.272 1.00 86.25 181 ILE A C 1
ATOM 1434 O O . ILE A 1 181 ? 8.704 13.460 -21.671 1.00 86.25 181 ILE A O 1
ATOM 1438 N N . TYR A 1 182 ? 7.835 11.449 -22.119 1.00 86.12 182 TYR A N 1
ATOM 1439 C CA . TYR A 1 182 ? 7.957 11.539 -23.579 1.00 86.12 182 TYR A CA 1
ATOM 1440 C C . TYR A 1 182 ? 6.645 11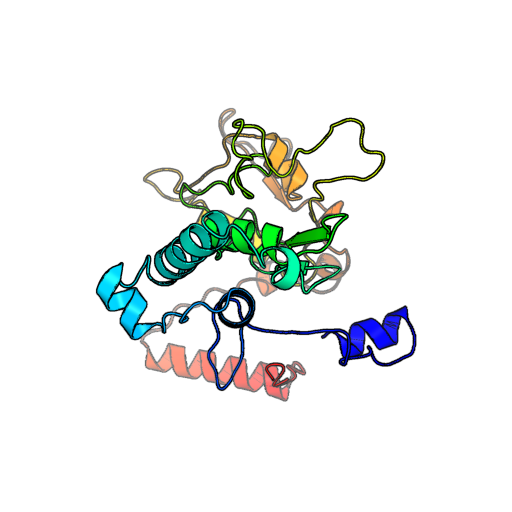.910 -24.290 1.00 86.12 182 TYR A C 1
ATOM 1442 O O . TYR A 1 182 ? 6.563 11.865 -25.521 1.00 86.12 182 TYR A O 1
ATOM 1450 N N . ARG A 1 183 ? 5.583 12.260 -23.552 1.00 88.12 183 ARG A N 1
ATOM 1451 C CA . ARG A 1 183 ? 4.308 12.661 -24.160 1.00 88.12 183 ARG A CA 1
ATOM 1452 C C . ARG A 1 183 ? 4.408 14.072 -24.727 1.00 88.12 183 ARG A C 1
ATOM 1454 O O . ARG A 1 183 ? 4.830 15.010 -24.061 1.00 88.12 183 ARG A O 1
ATOM 1461 N N . LYS A 1 184 ? 3.888 14.253 -25.946 1.00 85.50 184 LYS A N 1
ATOM 1462 C CA . LYS A 1 184 ? 3.800 15.574 -26.600 1.00 85.50 184 LYS A CA 1
ATOM 1463 C C . LYS A 1 184 ? 2.940 16.577 -25.825 1.00 85.50 184 LYS A C 1
ATOM 1465 O O . LYS A 1 184 ? 3.130 17.776 -25.972 1.00 85.50 184 LYS A O 1
ATOM 1470 N N . SER A 1 185 ? 1.990 16.086 -25.031 1.00 85.69 185 SER A N 1
ATOM 1471 C CA . SER A 1 185 ? 1.084 16.899 -24.212 1.00 85.69 185 SER A CA 1
ATOM 1472 C C . SER A 1 185 ? 1.682 17.315 -22.861 1.00 85.69 185 SER A C 1
ATOM 1474 O O . SER A 1 185 ? 0.955 17.873 -22.048 1.00 85.69 185 SER A O 1
ATOM 1476 N N . GLY A 1 186 ? 2.967 17.036 -22.617 1.00 81.38 186 GLY A N 1
ATOM 1477 C CA . GLY A 1 186 ? 3.619 17.258 -21.328 1.00 81.38 186 GLY A CA 1
ATOM 1478 C C . GLY A 1 186 ? 3.473 16.079 -20.363 1.00 81.38 186 GLY A C 1
ATOM 1479 O O . GLY A 1 186 ? 2.852 15.057 -20.690 1.00 81.38 186 GLY A O 1
ATOM 1480 N N . LEU A 1 187 ? 4.079 16.244 -19.183 1.00 81.44 187 LEU A N 1
ATOM 1481 C CA . LEU A 1 187 ? 4.083 15.265 -18.096 1.00 81.44 187 LEU A CA 1
ATOM 1482 C C . LEU A 1 187 ? 2.655 14.906 -17.682 1.00 81.44 187 LEU A C 1
ATOM 1484 O O . LEU A 1 187 ? 1.780 15.767 -17.617 1.00 81.44 187 LEU A O 1
ATOM 1488 N N . VAL A 1 188 ? 2.426 13.622 -17.418 1.00 78.94 188 VAL A N 1
ATOM 1489 C CA . VAL A 1 188 ? 1.174 13.144 -16.820 1.00 78.94 188 VAL A CA 1
ATOM 1490 C C . VAL A 1 188 ? 1.175 13.485 -15.338 1.00 78.94 188 VAL A C 1
ATOM 1492 O O . VAL A 1 188 ? 0.189 14.018 -14.842 1.00 78.94 188 VAL A O 1
ATOM 1495 N N . GLN A 1 189 ? 2.295 13.204 -14.669 1.00 71.00 189 GLN A N 1
ATOM 1496 C CA . GLN A 1 189 ? 2.502 13.319 -13.228 1.00 71.00 189 GLN A CA 1
ATOM 1497 C C . GLN A 1 189 ? 3.961 13.705 -12.961 1.00 71.00 189 GLN A C 1
ATOM 1499 O O . GLN A 1 189 ? 4.840 13.388 -13.767 1.00 71.00 189 GLN A O 1
ATOM 1504 N N . TYR A 1 190 ? 4.219 14.397 -11.854 1.00 72.00 190 TYR A N 1
ATOM 1505 C CA . TYR A 1 190 ? 5.562 14.739 -11.387 1.00 72.00 190 TYR A CA 1
ATOM 1506 C C . TYR A 1 190 ? 5.533 15.038 -9.884 1.00 72.00 190 TYR A C 1
ATOM 1508 O O . TYR A 1 190 ? 4.475 15.336 -9.334 1.00 72.00 190 TYR A O 1
ATOM 1516 N N . PHE A 1 191 ? 6.691 14.947 -9.233 1.00 69.19 191 PHE A N 1
ATOM 1517 C CA . PHE A 1 191 ? 6.850 15.366 -7.843 1.00 69.19 191 PHE A CA 1
ATOM 1518 C C . PHE A 1 191 ? 7.107 16.869 -7.762 1.00 69.19 191 PHE A C 1
ATOM 1520 O O . PHE A 1 191 ? 7.961 17.380 -8.488 1.00 69.19 191 PHE A O 1
ATOM 1527 N N . ASP A 1 192 ? 6.403 17.553 -6.861 1.00 65.94 192 ASP A N 1
ATOM 1528 C CA . ASP A 1 192 ? 6.655 18.969 -6.567 1.00 65.94 192 ASP A CA 1
ATOM 1529 C C . ASP A 1 192 ? 7.954 19.169 -5.764 1.00 65.94 192 ASP A C 1
ATOM 1531 O O . ASP A 1 192 ? 8.589 20.219 -5.866 1.00 65.94 192 ASP A O 1
ATOM 1535 N N . ASP A 1 193 ? 8.371 18.157 -4.995 1.00 72.75 193 ASP A N 1
ATOM 1536 C CA . ASP A 1 193 ? 9.615 18.160 -4.225 1.00 72.75 193 ASP A CA 1
ATOM 1537 C C . ASP A 1 193 ? 10.736 17.428 -4.981 1.00 72.75 193 ASP A C 1
ATOM 1539 O O . ASP A 1 193 ? 10.681 16.219 -5.218 1.00 72.75 193 ASP A O 1
ATOM 1543 N N . GLU A 1 194 ? 11.782 18.165 -5.356 1.00 72.81 194 GLU A N 1
ATOM 1544 C CA . GLU A 1 194 ? 12.954 17.613 -6.040 1.00 72.81 194 GLU A CA 1
ATOM 1545 C C . GLU A 1 194 ? 13.741 16.632 -5.154 1.00 72.81 194 GLU A C 1
ATOM 1547 O O . GLU A 1 194 ? 14.342 15.680 -5.661 1.00 72.81 194 GLU A O 1
ATOM 1552 N N . SER A 1 195 ? 13.726 16.830 -3.831 1.00 79.94 195 SER A N 1
ATOM 1553 C CA . SER A 1 195 ? 14.471 15.989 -2.891 1.00 79.94 195 SER A CA 1
ATOM 1554 C C . SER A 1 195 ? 13.958 14.549 -2.877 1.00 79.94 195 SER A C 1
ATOM 1556 O O . SER A 1 195 ? 14.767 13.617 -2.783 1.00 79.94 195 SER A O 1
ATOM 1558 N N . LEU A 1 196 ? 12.658 14.360 -3.128 1.00 80.12 196 LEU A N 1
ATOM 1559 C CA . LEU A 1 196 ? 12.010 13.055 -3.157 1.00 80.12 196 LEU A CA 1
ATOM 1560 C C . LEU A 1 196 ? 12.657 12.121 -4.182 1.00 80.12 196 LEU A C 1
ATOM 1562 O O . LEU A 1 196 ? 12.850 10.945 -3.892 1.00 80.12 196 LEU A O 1
ATOM 1566 N N . TRP A 1 197 ? 13.110 12.630 -5.337 1.00 83.75 197 TRP A N 1
ATOM 1567 C CA . TRP A 1 197 ? 13.844 11.823 -6.322 1.00 83.75 197 TRP A CA 1
ATOM 1568 C C . TRP A 1 197 ? 15.081 11.158 -5.726 1.00 83.75 197 TRP A C 1
ATOM 1570 O O . TRP A 1 197 ? 15.354 9.989 -6.003 1.00 83.75 197 TRP A O 1
ATOM 1580 N N . THR A 1 198 ? 15.823 11.892 -4.899 1.00 87.50 198 THR A N 1
ATOM 1581 C CA . THR A 1 198 ? 17.009 11.355 -4.228 1.00 87.50 198 THR A CA 1
ATOM 1582 C C . THR A 1 198 ? 16.610 10.313 -3.189 1.00 87.50 198 THR A C 1
ATOM 1584 O O . THR A 1 198 ? 17.235 9.253 -3.106 1.00 87.50 198 THR A O 1
ATOM 1587 N N . GLU A 1 199 ? 15.540 10.576 -2.442 1.00 85.31 199 GLU A N 1
ATOM 1588 C CA . GLU A 1 199 ? 15.033 9.681 -1.403 1.00 85.31 199 GLU A CA 1
ATOM 1589 C C . GLU A 1 199 ? 14.509 8.357 -1.969 1.00 85.31 199 GLU A C 1
ATOM 1591 O O . GLU A 1 199 ? 14.848 7.298 -1.444 1.00 85.31 199 GLU A O 1
ATOM 1596 N N . ILE A 1 200 ? 13.803 8.379 -3.105 1.00 85.94 200 ILE A N 1
ATOM 1597 C CA . ILE A 1 200 ? 13.344 7.165 -3.803 1.00 85.94 200 ILE A CA 1
ATOM 1598 C C . ILE A 1 200 ? 14.451 6.491 -4.634 1.00 85.94 200 ILE A C 1
ATOM 1600 O O . ILE A 1 200 ? 14.220 5.496 -5.326 1.00 85.94 200 ILE A O 1
ATOM 1604 N N . GLY A 1 201 ? 15.688 6.992 -4.561 1.00 90.00 201 GLY A N 1
ATOM 1605 C CA . GLY A 1 201 ? 16.874 6.332 -5.099 1.00 90.00 201 GLY A CA 1
ATOM 1606 C C . GLY A 1 201 ? 17.203 6.646 -6.558 1.00 90.00 201 GLY A C 1
ATOM 1607 O O . GLY A 1 201 ? 17.769 5.793 -7.256 1.00 90.00 201 GLY A O 1
ATOM 1608 N N . TYR A 1 202 ? 16.844 7.836 -7.031 1.00 90.69 202 TYR A N 1
ATOM 1609 C CA . TYR A 1 202 ? 17.357 8.427 -8.264 1.00 90.69 202 TYR A CA 1
ATOM 1610 C C . TYR A 1 202 ? 18.497 9.406 -7.966 1.00 90.69 202 TYR A C 1
ATOM 1612 O O . TYR A 1 202 ? 18.660 9.899 -6.858 1.00 90.69 202 TYR A O 1
ATOM 1620 N N . GLU A 1 203 ? 19.330 9.665 -8.964 1.00 91.06 203 GLU A N 1
ATOM 1621 C CA . GLU A 1 203 ? 20.380 10.676 -8.902 1.00 91.06 203 GLU A CA 1
ATOM 1622 C C . GLU A 1 203 ? 20.447 11.441 -10.222 1.00 91.06 203 GLU A C 1
ATOM 1624 O O . GLU A 1 203 ? 20.180 10.886 -11.295 1.00 91.06 203 GLU A O 1
ATOM 1629 N N . HIS A 1 204 ? 20.826 12.714 -10.139 1.00 87.69 204 HIS A N 1
ATOM 1630 C CA . HIS A 1 204 ? 21.047 13.543 -11.313 1.00 87.69 204 HIS A CA 1
ATOM 1631 C C . HIS A 1 204 ? 22.201 12.993 -12.163 1.00 87.69 204 HIS A C 1
ATOM 1633 O O . HIS A 1 204 ? 23.206 12.510 -11.635 1.00 87.69 204 HIS A O 1
ATOM 1639 N N . VAL A 1 205 ? 22.070 13.090 -13.486 1.00 86.25 205 VAL A N 1
ATOM 1640 C CA . VAL A 1 205 ? 23.106 12.713 -14.449 1.00 86.25 205 VAL A CA 1
ATOM 1641 C C . VAL A 1 205 ? 23.828 13.978 -14.923 1.00 86.25 205 VAL A C 1
ATOM 1643 O O . VAL A 1 205 ? 23.285 14.722 -15.744 1.00 86.25 205 VAL A O 1
ATOM 1646 N N . PRO A 1 206 ? 25.064 14.243 -14.457 1.00 77.12 206 PRO A N 1
ATOM 1647 C CA . PRO A 1 206 ? 25.787 15.449 -14.843 1.00 77.12 206 PRO A CA 1
ATOM 1648 C C . PRO A 1 206 ? 26.023 15.508 -16.356 1.00 77.12 206 PRO A C 1
ATOM 1650 O O . PRO A 1 206 ? 26.486 14.537 -16.953 1.00 77.12 206 PRO A O 1
ATOM 1653 N N . GLY A 1 207 ? 25.732 16.658 -16.970 1.00 74.00 207 GLY A N 1
ATOM 1654 C CA . GLY A 1 207 ? 26.017 16.919 -18.386 1.00 74.00 207 GLY A CA 1
ATOM 1655 C C . GLY A 1 207 ? 25.108 16.202 -19.391 1.00 74.00 207 GLY A C 1
ATOM 1656 O O . GLY A 1 207 ? 25.338 16.326 -20.589 1.00 74.00 207 GLY A O 1
ATOM 1657 N N . ALA A 1 208 ? 24.080 15.478 -18.936 1.00 73.00 208 ALA A N 1
ATOM 1658 C CA . ALA A 1 208 ? 23.119 14.799 -19.813 1.00 73.00 208 ALA A CA 1
ATOM 1659 C C . ALA A 1 208 ? 21.928 15.683 -20.234 1.00 73.00 208 ALA A C 1
ATOM 1661 O O . ALA A 1 208 ? 21.075 15.255 -21.009 1.00 73.00 208 ALA A O 1
ATOM 1662 N N . THR A 1 209 ? 21.861 16.916 -19.737 1.00 63.25 209 THR A N 1
ATOM 1663 C CA . THR A 1 209 ? 20.788 17.871 -20.020 1.00 63.25 209 THR A CA 1
ATOM 1664 C C . THR A 1 209 ? 21.105 18.652 -21.296 1.00 63.25 209 THR A C 1
ATOM 1666 O O . THR A 1 209 ? 22.029 19.467 -21.316 1.00 63.25 209 THR A O 1
ATOM 1669 N N . VAL A 1 210 ? 20.353 18.405 -22.374 1.00 61.31 210 VAL A N 1
ATOM 1670 C CA . VAL A 1 210 ? 20.508 19.124 -23.657 1.00 61.31 210 VAL A CA 1
ATOM 1671 C C . VAL A 1 210 ? 19.945 20.545 -23.554 1.00 61.31 210 VAL A C 1
ATOM 1673 O O . VAL A 1 210 ? 20.517 21.485 -24.104 1.00 61.31 210 VAL A O 1
ATOM 1676 N N . ASN A 1 211 ? 18.852 20.715 -22.809 1.00 63.84 211 ASN A N 1
ATOM 1677 C CA . ASN A 1 211 ? 18.314 22.009 -22.412 1.00 63.84 211 ASN A CA 1
ATOM 1678 C C . ASN A 1 211 ? 18.613 22.236 -20.920 1.00 63.84 211 ASN A C 1
ATOM 1680 O O . ASN A 1 211 ? 18.392 21.324 -20.127 1.00 63.84 211 ASN A O 1
ATOM 1684 N N . PRO A 1 212 ? 19.055 23.433 -20.494 1.00 59.66 212 PRO A N 1
ATOM 1685 C CA . PRO A 1 212 ? 19.249 23.754 -19.075 1.00 59.66 212 PRO A CA 1
ATOM 1686 C C . PRO A 1 212 ? 17.967 23.696 -18.224 1.00 59.66 212 PRO A C 1
ATOM 1688 O O . PRO A 1 212 ? 18.049 23.831 -17.008 1.00 59.66 212 PRO A O 1
ATOM 1691 N N . ARG A 1 213 ? 16.790 23.533 -18.843 1.00 66.06 213 ARG A N 1
ATOM 1692 C CA . ARG A 1 213 ? 15.513 23.285 -18.156 1.00 66.06 213 ARG A CA 1
ATOM 1693 C C . ARG A 1 213 ? 15.133 21.807 -18.058 1.00 66.06 213 ARG A C 1
ATOM 1695 O O . ARG A 1 213 ? 14.158 21.497 -17.382 1.00 66.06 213 ARG A O 1
ATOM 1702 N N . ASP A 1 214 ? 15.856 20.924 -18.737 1.00 74.25 214 ASP A N 1
ATOM 1703 C CA . ASP A 1 214 ? 15.591 19.491 -18.680 1.00 74.25 214 ASP A CA 1
ATOM 1704 C C . ASP A 1 214 ? 16.330 18.893 -17.484 1.00 74.25 214 ASP A C 1
ATOM 1706 O O . ASP A 1 214 ? 17.463 19.274 -17.194 1.00 74.25 214 ASP A O 1
ATOM 1710 N N . LEU A 1 215 ? 15.705 17.923 -16.823 1.00 77.56 215 LEU A N 1
ATOM 1711 C CA . LEU A 1 215 ? 16.319 17.149 -15.754 1.00 77.56 215 LEU A CA 1
ATOM 1712 C C . LEU A 1 215 ? 16.591 15.733 -16.266 1.00 77.56 215 LEU A C 1
ATOM 1714 O O . LEU A 1 215 ? 15.673 15.020 -16.671 1.00 77.56 215 LEU A O 1
ATOM 1718 N N . ALA A 1 216 ? 17.855 15.316 -16.236 1.00 86.06 216 ALA A N 1
ATOM 1719 C CA . ALA A 1 216 ? 18.242 13.944 -16.538 1.00 86.06 216 ALA A CA 1
ATOM 1720 C C . ALA A 1 216 ? 18.549 13.211 -15.231 1.00 86.06 216 ALA A C 1
ATOM 1722 O O . ALA A 1 216 ? 19.493 13.562 -14.523 1.00 86.06 216 ALA A O 1
ATOM 1723 N N . ILE A 1 217 ? 17.771 12.176 -14.922 1.00 87.75 217 ILE A N 1
ATOM 1724 C CA . ILE A 1 217 ? 17.967 11.331 -13.740 1.00 87.75 217 ILE A CA 1
ATOM 1725 C C . ILE A 1 217 ? 18.225 9.881 -14.136 1.00 87.75 217 ILE A C 1
ATOM 1727 O O . ILE A 1 217 ? 17.821 9.418 -15.202 1.00 87.75 217 ILE A O 1
ATOM 1731 N N . ARG A 1 218 ? 18.886 9.144 -13.248 1.00 89.81 218 ARG A N 1
ATOM 1732 C CA . ARG A 1 218 ? 19.064 7.692 -13.350 1.00 89.81 218 ARG A CA 1
ATOM 1733 C C . ARG A 1 218 ? 18.880 7.040 -11.991 1.00 89.81 218 ARG A C 1
ATOM 1735 O O . ARG A 1 218 ? 19.082 7.688 -10.969 1.00 89.81 218 ARG A O 1
ATOM 1742 N N . ARG A 1 219 ? 18.584 5.741 -11.967 1.00 91.88 219 ARG A N 1
ATOM 1743 C CA . ARG A 1 219 ? 18.653 4.964 -10.725 1.00 91.88 219 ARG A CA 1
ATOM 1744 C C . ARG A 1 219 ? 20.071 4.989 -10.153 1.00 91.88 219 ARG A C 1
ATOM 1746 O O . ARG A 1 219 ? 21.029 4.651 -10.856 1.00 91.88 219 ARG A O 1
ATOM 1753 N N . SER A 1 220 ? 20.199 5.370 -8.881 1.00 91.94 220 SER A N 1
ATOM 1754 C CA . SER A 1 220 ? 21.495 5.399 -8.204 1.00 91.94 220 SER A CA 1
ATOM 1755 C C . SER A 1 220 ? 22.063 3.988 -8.057 1.00 91.94 220 SER A C 1
ATOM 1757 O O . SER A 1 220 ? 21.334 3.021 -7.810 1.00 91.94 220 SER A O 1
ATOM 1759 N N . ALA A 1 221 ? 23.388 3.864 -8.154 1.00 90.88 221 ALA A N 1
ATOM 1760 C CA . ALA A 1 221 ? 24.082 2.603 -7.901 1.00 90.88 221 ALA A CA 1
ATOM 1761 C C . ALA A 1 221 ? 23.893 2.111 -6.454 1.00 90.88 221 ALA A C 1
ATOM 1763 O O . ALA A 1 221 ? 23.910 0.910 -6.223 1.00 90.88 221 ALA A O 1
ATOM 1764 N N . LYS A 1 222 ? 23.664 3.014 -5.488 1.00 91.75 222 LYS A N 1
ATOM 1765 C CA . LYS A 1 222 ? 23.382 2.648 -4.085 1.00 91.75 222 LYS A CA 1
ATOM 1766 C C . LYS A 1 222 ? 21.985 2.050 -3.898 1.00 91.75 222 LYS A C 1
ATOM 1768 O O . LYS A 1 222 ? 21.775 1.248 -2.997 1.00 91.75 222 LYS A O 1
ATOM 1773 N N . SER A 1 223 ? 21.056 2.428 -4.768 1.00 91.88 223 SER A N 1
ATOM 1774 C CA . SER A 1 223 ? 19.658 1.982 -4.771 1.00 91.88 223 SER A CA 1
ATOM 1775 C C . SER A 1 223 ? 19.421 0.782 -5.692 1.00 91.88 223 SER A C 1
ATOM 1777 O O . SER A 1 223 ? 18.287 0.343 -5.874 1.00 91.88 223 SER A O 1
ATOM 1779 N N . THR A 1 224 ? 20.493 0.257 -6.289 1.00 92.19 224 THR A N 1
ATOM 1780 C CA . THR A 1 224 ? 20.462 -0.835 -7.257 1.00 92.19 224 THR A CA 1
ATOM 1781 C C . THR A 1 224 ? 21.404 -1.938 -6.786 1.00 92.19 224 THR A C 1
ATOM 1783 O O . THR A 1 224 ? 22.612 -1.704 -6.719 1.00 92.19 224 THR A O 1
ATOM 1786 N N . PRO A 1 225 ? 20.908 -3.149 -6.497 1.00 93.81 225 PRO A N 1
ATOM 1787 C CA . PRO A 1 225 ? 21.777 -4.268 -6.177 1.00 93.81 225 PRO A CA 1
ATOM 1788 C C . PRO A 1 225 ? 22.851 -4.497 -7.257 1.00 93.81 225 PRO A C 1
ATOM 1790 O O . PRO A 1 225 ? 22.517 -4.545 -8.447 1.00 93.81 225 PRO A O 1
ATOM 1793 N N . PRO A 1 226 ? 24.134 -4.676 -6.880 1.00 92.38 226 PRO A N 1
ATOM 1794 C CA . PRO A 1 226 ? 25.224 -4.818 -7.846 1.00 92.38 226 PRO A CA 1
ATOM 1795 C C . PRO A 1 226 ? 25.036 -5.979 -8.826 1.00 92.38 226 PRO A C 1
ATOM 1797 O O . PRO A 1 226 ? 25.474 -5.884 -9.973 1.00 92.38 226 PRO A O 1
ATOM 1800 N N . PHE A 1 227 ? 24.341 -7.041 -8.398 1.00 91.06 227 PHE A N 1
ATOM 1801 C CA . PHE A 1 227 ? 24.137 -8.239 -9.209 1.00 91.06 227 PHE A CA 1
ATOM 1802 C C . PHE A 1 227 ? 23.366 -7.967 -10.506 1.00 91.06 227 PHE A C 1
ATOM 1804 O O . PHE A 1 227 ? 23.591 -8.657 -11.495 1.00 91.06 227 PHE A O 1
ATOM 1811 N N . PHE A 1 228 ? 22.506 -6.940 -10.554 1.00 92.44 228 PHE A N 1
ATOM 1812 C CA . PHE A 1 228 ? 21.790 -6.604 -11.787 1.00 92.44 228 PHE A CA 1
ATOM 1813 C C . PHE A 1 228 ? 22.756 -6.250 -12.913 1.00 92.44 228 PHE A C 1
ATOM 1815 O O . PHE A 1 228 ? 22.597 -6.723 -14.029 1.00 92.44 228 PHE A O 1
ATOM 1822 N N . ARG A 1 229 ? 23.794 -5.463 -12.612 1.00 89.00 229 ARG A N 1
ATOM 1823 C CA . ARG A 1 229 ? 24.783 -5.039 -13.611 1.00 89.00 229 ARG A CA 1
ATOM 1824 C C . ARG A 1 229 ? 25.777 -6.140 -13.973 1.00 89.00 229 ARG A C 1
ATOM 1826 O O . ARG A 1 229 ? 26.427 -6.026 -15.005 1.00 89.00 229 ARG A O 1
ATOM 1833 N N . SER A 1 230 ? 25.930 -7.162 -13.129 1.00 90.06 230 SER A N 1
ATOM 1834 C CA . SER A 1 230 ? 26.813 -8.296 -13.419 1.00 90.06 230 SER A CA 1
ATOM 1835 C C . SER A 1 230 ? 26.115 -9.437 -14.153 1.00 90.06 230 SER A C 1
ATOM 1837 O O . SER A 1 230 ? 26.799 -10.220 -14.799 1.00 90.06 230 SER A O 1
ATOM 1839 N N . LEU A 1 231 ? 24.791 -9.563 -14.019 1.00 89.81 231 LEU A N 1
ATOM 1840 C CA . LEU A 1 231 ? 24.035 -10.714 -14.523 1.00 89.81 231 LEU A CA 1
ATOM 1841 C C . LEU A 1 231 ? 23.089 -10.381 -15.680 1.00 89.81 231 LEU A C 1
ATOM 1843 O O . LEU A 1 231 ? 22.688 -11.295 -16.386 1.00 89.81 231 LEU A O 1
ATOM 1847 N N . ILE A 1 232 ? 22.713 -9.112 -15.869 1.00 88.31 232 ILE A N 1
ATOM 1848 C CA . ILE A 1 232 ? 21.677 -8.711 -16.831 1.00 88.31 232 ILE A CA 1
ATOM 1849 C C . ILE A 1 232 ? 22.191 -7.546 -17.680 1.00 88.31 232 ILE A C 1
ATOM 1851 O O . ILE A 1 232 ? 22.759 -6.594 -17.138 1.00 88.31 232 ILE A O 1
ATOM 1855 N N . GLN A 1 233 ? 21.987 -7.597 -19.000 1.00 89.44 233 GLN A N 1
ATOM 1856 C CA . GLN A 1 233 ? 22.237 -6.449 -19.872 1.00 89.44 233 GLN A CA 1
ATOM 1857 C C . GLN A 1 233 ? 20.992 -5.552 -19.966 1.00 89.44 233 GLN A C 1
ATOM 1859 O O . GLN A 1 233 ? 19.867 -6.038 -19.839 1.00 89.44 233 GLN A O 1
ATOM 1864 N N . PRO A 1 234 ? 21.151 -4.238 -20.219 1.00 88.25 234 PRO A N 1
ATOM 1865 C CA . PRO A 1 234 ? 20.016 -3.328 -20.378 1.00 88.25 234 PRO A CA 1
ATOM 1866 C C . PRO A 1 234 ? 18.972 -3.802 -21.399 1.00 88.25 234 PRO A C 1
ATOM 1868 O O . PRO A 1 234 ? 17.777 -3.665 -21.148 1.00 88.25 234 PRO A O 1
ATOM 1871 N N . ASP A 1 235 ? 19.422 -4.384 -22.513 1.00 88.69 235 ASP A N 1
ATOM 1872 C CA . ASP A 1 235 ? 18.555 -4.830 -23.610 1.00 88.69 235 ASP A CA 1
ATOM 1873 C C . ASP A 1 235 ? 17.746 -6.092 -23.256 1.00 88.69 235 ASP A C 1
ATOM 1875 O O . ASP A 1 235 ? 16.684 -6.324 -23.832 1.00 88.69 235 ASP A O 1
ATOM 1879 N N . ASP A 1 236 ? 18.190 -6.861 -22.256 1.00 86.25 236 ASP A N 1
ATOM 1880 C CA . ASP A 1 236 ? 17.467 -8.034 -21.750 1.00 86.25 236 ASP A CA 1
ATOM 1881 C C . ASP A 1 236 ? 16.329 -7.630 -20.798 1.00 86.25 236 ASP A C 1
ATOM 1883 O O . ASP A 1 236 ? 15.390 -8.389 -20.565 1.00 86.25 236 ASP A O 1
ATOM 1887 N N . ALA A 1 237 ? 16.404 -6.428 -20.216 1.00 87.62 237 ALA A N 1
ATOM 1888 C CA . ALA A 1 237 ? 15.479 -5.993 -19.177 1.00 87.62 237 ALA A CA 1
ATOM 1889 C C . ALA A 1 237 ? 14.079 -5.656 -19.704 1.00 87.62 237 ALA A C 1
ATOM 1891 O O . ALA A 1 237 ? 13.095 -5.856 -18.990 1.00 87.62 237 ALA A O 1
ATOM 1892 N N . VAL A 1 238 ? 13.987 -5.090 -20.911 1.00 89.19 238 VAL A N 1
ATOM 1893 C CA . VAL A 1 238 ? 12.720 -4.743 -21.566 1.00 89.19 238 VAL A CA 1
ATOM 1894 C C . VAL A 1 238 ? 12.862 -4.967 -23.063 1.00 89.19 238 VAL A C 1
ATOM 1896 O O . VAL A 1 238 ? 13.557 -4.219 -23.747 1.00 89.19 238 VAL A O 1
ATOM 1899 N N . THR A 1 239 ? 12.138 -5.950 -23.588 1.00 88.50 239 THR A N 1
ATOM 1900 C CA . THR A 1 239 ? 12.084 -6.223 -25.025 1.00 88.50 239 THR A CA 1
ATOM 1901 C C . THR A 1 239 ? 10.794 -5.676 -25.627 1.00 88.50 239 THR A C 1
ATOM 1903 O O . THR A 1 239 ? 9.736 -5.645 -24.996 1.00 88.50 239 THR A O 1
ATOM 1906 N N . THR A 1 240 ? 10.873 -5.209 -26.873 1.00 89.50 240 THR A N 1
ATOM 1907 C CA . THR A 1 240 ? 9.701 -4.759 -27.630 1.00 89.50 240 THR A CA 1
ATOM 1908 C C . THR A 1 240 ? 9.619 -5.543 -28.927 1.00 89.50 240 THR A C 1
ATOM 1910 O O . THR A 1 240 ? 10.611 -5.713 -29.632 1.00 89.50 240 THR A O 1
ATOM 1913 N N . ALA A 1 241 ? 8.426 -6.042 -29.241 1.00 91.19 241 ALA A N 1
ATOM 1914 C CA . ALA A 1 241 ? 8.181 -6.827 -30.440 1.00 91.19 241 ALA A CA 1
ATOM 1915 C C . ALA A 1 241 ? 6.883 -6.375 -31.109 1.00 91.19 241 ALA A C 1
ATOM 1917 O O . ALA A 1 241 ? 5.905 -6.017 -30.449 1.00 91.19 241 ALA A O 1
ATOM 1918 N N . ARG A 1 242 ? 6.880 -6.395 -32.443 1.00 95.56 242 ARG A N 1
ATOM 1919 C CA . ARG A 1 242 ? 5.700 -6.115 -33.259 1.00 95.56 242 ARG A CA 1
ATOM 1920 C C . ARG A 1 242 ? 5.275 -7.391 -33.965 1.00 95.56 242 ARG A C 1
ATOM 1922 O O . ARG A 1 242 ? 6.079 -8.020 -34.645 1.00 95.56 242 ARG A O 1
ATOM 1929 N N . PHE A 1 243 ? 3.990 -7.698 -33.873 1.00 96.81 243 PHE A N 1
ATOM 1930 C CA . PHE A 1 243 ? 3.391 -8.869 -34.502 1.00 96.81 243 PHE A CA 1
ATOM 1931 C C . PHE A 1 243 ? 2.429 -8.445 -35.610 1.00 96.81 243 PHE A C 1
ATOM 1933 O O . PHE A 1 243 ? 1.887 -7.336 -35.595 1.00 96.81 243 PHE A O 1
ATOM 1940 N N . ALA A 1 244 ? 2.236 -9.322 -36.594 1.00 96.25 244 ALA A N 1
ATOM 1941 C CA . ALA A 1 244 ? 1.341 -9.062 -37.720 1.00 96.25 244 ALA A CA 1
ATOM 1942 C C . ALA A 1 244 ? -0.140 -9.067 -37.301 1.00 96.25 244 ALA A C 1
ATOM 1944 O O . ALA A 1 244 ? -0.947 -8.338 -37.875 1.00 96.25 244 ALA A O 1
ATOM 1945 N N . ASN A 1 245 ? -0.495 -9.884 -36.306 1.00 97.44 245 ASN A N 1
ATOM 1946 C CA . ASN A 1 245 ? -1.845 -10.033 -35.774 1.00 97.44 245 ASN A CA 1
ATOM 1947 C C . ASN A 1 245 ? -1.802 -10.524 -34.310 1.00 97.44 245 ASN A C 1
ATOM 1949 O O . ASN A 1 245 ? -0.726 -10.770 -33.761 1.00 97.44 245 ASN A O 1
ATOM 1953 N N . LYS A 1 246 ? -2.980 -10.629 -33.680 1.00 97.06 246 LYS A N 1
ATOM 1954 C CA . LYS A 1 246 ? -3.126 -11.070 -32.282 1.00 97.06 246 LYS A CA 1
ATOM 1955 C C . LYS A 1 246 ? -2.709 -12.526 -32.081 1.00 97.06 246 LYS A C 1
ATOM 1957 O O . LYS A 1 246 ? -2.069 -12.821 -31.082 1.00 97.06 246 LYS A O 1
ATOM 1962 N N . ASP A 1 247 ? -3.020 -13.402 -33.032 1.00 97.75 247 ASP A N 1
ATOM 1963 C CA . ASP A 1 247 ? -2.727 -14.833 -32.912 1.00 97.75 247 ASP A CA 1
ATOM 1964 C C . ASP A 1 247 ? -1.213 -15.075 -32.868 1.00 97.75 247 ASP A C 1
ATOM 1966 O O . ASP A 1 247 ? -0.719 -15.716 -31.947 1.00 97.75 247 ASP A O 1
ATOM 1970 N N . ALA A 1 248 ? -0.457 -14.429 -33.761 1.00 97.56 248 ALA A N 1
ATOM 1971 C CA . ALA A 1 248 ? 1.005 -14.469 -33.764 1.00 97.56 248 ALA A CA 1
ATOM 1972 C C . ALA A 1 248 ? 1.614 -13.905 -32.467 1.00 97.56 248 ALA A C 1
ATOM 1974 O O . ALA A 1 248 ? 2.633 -14.401 -31.990 1.00 97.56 248 ALA A O 1
ATOM 1975 N N . GLN A 1 249 ? 0.997 -12.873 -31.880 1.00 97.44 249 GLN A N 1
ATOM 1976 C CA . GLN A 1 249 ? 1.408 -12.359 -30.573 1.00 97.44 249 GLN A CA 1
ATOM 1977 C C . GLN A 1 249 ? 1.154 -13.392 -29.466 1.00 97.44 249 GLN A C 1
ATOM 1979 O O . GLN A 1 249 ? 2.025 -13.607 -28.627 1.00 97.44 249 GLN A O 1
ATOM 1984 N N . TYR A 1 250 ? -0.022 -14.023 -29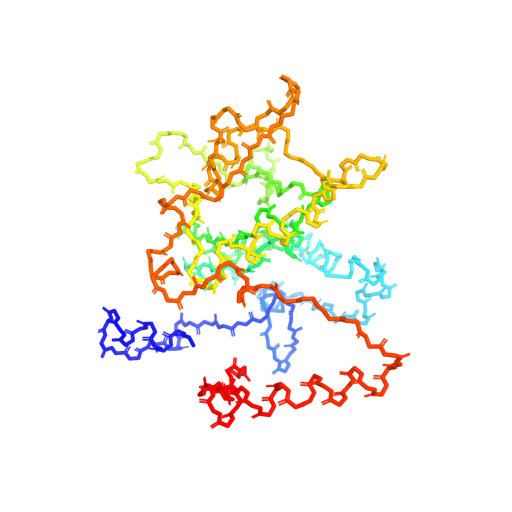.443 1.00 97.12 250 TYR A N 1
ATOM 1985 C CA . TYR A 1 250 ? -0.381 -15.012 -28.426 1.00 97.12 250 TYR A CA 1
ATOM 1986 C C . TYR A 1 250 ? 0.486 -16.263 -28.506 1.00 97.12 250 TYR A C 1
ATOM 1988 O O . TYR A 1 250 ? 0.957 -16.730 -27.472 1.00 97.12 250 TYR A O 1
ATOM 1996 N N . GLU A 1 251 ? 0.747 -16.760 -29.714 1.00 97.44 251 GLU A N 1
ATOM 1997 C CA . GLU A 1 251 ? 1.660 -17.880 -29.944 1.00 97.44 251 GLU A CA 1
ATOM 1998 C C . GLU A 1 251 ? 3.066 -17.560 -29.436 1.00 97.44 251 GLU A C 1
ATOM 2000 O O . GLU A 1 251 ? 3.655 -18.359 -28.708 1.00 97.44 251 GLU A O 1
ATOM 2005 N N . TRP A 1 252 ? 3.582 -16.367 -29.747 1.00 96.50 252 TRP A N 1
ATOM 2006 C CA . TRP A 1 252 ? 4.894 -15.946 -29.265 1.00 96.50 252 TRP A CA 1
ATOM 2007 C C . TRP A 1 252 ? 4.938 -15.841 -27.735 1.00 96.50 252 TRP A C 1
ATOM 2009 O O . TRP A 1 252 ? 5.838 -16.407 -27.121 1.00 96.50 252 TRP A O 1
ATOM 2019 N N . ILE A 1 253 ? 3.949 -15.193 -27.102 1.00 95.00 253 ILE A N 1
ATOM 2020 C CA . ILE A 1 253 ? 3.874 -15.076 -25.634 1.00 95.00 253 ILE A CA 1
ATOM 2021 C C . ILE A 1 253 ? 3.812 -16.461 -24.981 1.00 95.00 253 ILE A C 1
ATOM 2023 O O . ILE A 1 253 ? 4.539 -16.719 -24.023 1.00 95.00 253 ILE A O 1
ATOM 2027 N N . ALA A 1 254 ? 2.970 -17.361 -25.496 1.00 95.75 254 ALA A N 1
ATOM 2028 C CA . ALA A 1 254 ? 2.844 -18.715 -24.969 1.00 95.75 254 ALA A CA 1
ATOM 2029 C C . ALA A 1 254 ? 4.168 -19.487 -25.076 1.00 95.75 254 ALA A C 1
ATOM 2031 O O . ALA A 1 254 ? 4.560 -20.156 -24.121 1.00 95.75 254 ALA A O 1
ATOM 2032 N N . ALA A 1 255 ? 4.883 -19.343 -26.197 1.00 95.44 255 ALA A N 1
ATOM 2033 C CA . ALA A 1 255 ? 6.200 -19.940 -26.381 1.00 95.44 255 ALA A CA 1
ATOM 2034 C C . ALA A 1 255 ? 7.238 -19.380 -25.394 1.00 95.44 255 ALA A C 1
ATOM 2036 O O . ALA A 1 255 ? 8.004 -20.157 -24.832 1.00 95.44 255 ALA A O 1
ATOM 2037 N N . GLN A 1 256 ? 7.242 -18.067 -25.129 1.00 93.56 256 GLN A N 1
ATOM 2038 C CA . GLN A 1 256 ? 8.141 -17.473 -24.128 1.00 93.56 256 GLN A CA 1
ATOM 2039 C C . GLN A 1 256 ? 7.837 -17.982 -22.715 1.00 93.56 256 GLN A C 1
ATOM 2041 O O . GLN A 1 256 ? 8.748 -18.372 -21.997 1.00 93.56 256 GLN A O 1
ATOM 2046 N N . ILE A 1 257 ? 6.561 -18.051 -22.320 1.00 92.12 257 ILE A N 1
ATOM 2047 C CA . ILE A 1 257 ? 6.178 -18.598 -21.008 1.00 92.12 257 ILE A CA 1
ATOM 2048 C C . ILE A 1 257 ? 6.611 -20.064 -20.888 1.00 92.12 257 ILE A C 1
ATOM 2050 O O . ILE A 1 257 ? 7.139 -20.460 -19.851 1.00 92.12 257 ILE A O 1
ATOM 2054 N N . ALA A 1 258 ? 6.409 -20.864 -21.940 1.00 93.06 258 ALA A N 1
ATOM 2055 C CA . ALA A 1 258 ? 6.832 -22.260 -21.959 1.00 93.06 258 ALA A CA 1
ATOM 2056 C C . ALA A 1 258 ? 8.356 -22.400 -21.818 1.00 93.06 258 ALA A C 1
ATOM 2058 O O . ALA A 1 258 ? 8.802 -23.212 -21.011 1.00 93.06 258 ALA A O 1
ATOM 2059 N N . SER A 1 259 ? 9.129 -21.579 -22.537 1.00 92.81 259 SER A N 1
ATOM 2060 C CA . SER A 1 259 ? 10.594 -21.523 -22.429 1.00 92.81 259 SER A CA 1
ATOM 2061 C C . SER A 1 259 ? 11.033 -21.144 -21.014 1.00 92.81 259 SER A C 1
ATOM 2063 O O . SER A 1 259 ? 11.829 -21.857 -20.416 1.00 92.81 259 SER A O 1
ATOM 2065 N N . ASN A 1 260 ? 10.436 -20.105 -20.420 1.00 90.38 260 ASN A N 1
ATOM 2066 C CA . ASN A 1 260 ? 10.795 -19.667 -19.071 1.00 90.38 260 ASN A CA 1
ATOM 2067 C C . ASN A 1 260 ? 10.564 -20.772 -18.022 1.00 90.38 260 ASN A C 1
ATOM 2069 O O . ASN A 1 260 ? 11.319 -20.900 -17.062 1.00 90.38 260 ASN A O 1
ATOM 2073 N N . ILE A 1 261 ? 9.499 -21.565 -18.184 1.00 89.81 261 ILE A N 1
ATOM 2074 C CA . ILE A 1 261 ? 9.174 -22.679 -17.281 1.00 89.81 261 ILE A CA 1
ATOM 2075 C C . ILE A 1 261 ? 10.120 -23.867 -17.498 1.00 89.81 261 ILE A C 1
ATOM 2077 O O . ILE A 1 261 ? 10.509 -24.513 -16.527 1.00 89.81 261 ILE A O 1
ATOM 2081 N N . ALA A 1 262 ? 10.431 -24.196 -18.754 1.00 90.69 262 ALA A N 1
ATOM 2082 C CA . ALA A 1 262 ? 11.201 -25.387 -19.102 1.00 90.69 262 ALA A CA 1
ATOM 2083 C C . ALA A 1 262 ? 12.714 -25.196 -18.931 1.00 90.69 262 ALA A C 1
ATOM 2085 O O . ALA A 1 262 ? 13.383 -26.106 -18.444 1.00 90.69 262 ALA A O 1
ATOM 2086 N N . ASP A 1 263 ? 13.221 -24.026 -19.316 1.00 90.38 263 ASP A N 1
ATOM 2087 C CA . ASP A 1 263 ? 14.648 -23.769 -19.504 1.00 90.38 263 ASP A CA 1
ATOM 2088 C C . ASP A 1 263 ? 15.203 -22.745 -18.495 1.00 90.38 263 ASP A C 1
ATOM 2090 O O . ASP A 1 263 ? 16.323 -22.919 -18.021 1.00 90.38 263 ASP A O 1
ATOM 2094 N N . ASP A 1 264 ? 14.416 -21.732 -18.101 1.00 84.38 264 ASP A N 1
ATOM 2095 C CA . ASP A 1 264 ? 14.874 -20.641 -17.210 1.00 84.38 264 ASP A CA 1
ATOM 2096 C C . ASP A 1 264 ? 14.496 -20.842 -15.730 1.00 84.38 264 ASP A C 1
ATOM 2098 O O . ASP A 1 264 ? 14.504 -19.900 -14.933 1.00 84.38 264 ASP A O 1
ATOM 2102 N N . GLU A 1 265 ? 14.137 -22.073 -15.355 1.00 79.94 265 GLU A N 1
ATOM 2103 C CA . GLU A 1 265 ? 13.796 -22.471 -13.983 1.00 79.94 265 GLU A CA 1
ATOM 2104 C C . GLU A 1 265 ? 12.727 -21.580 -13.316 1.00 79.94 265 GLU A C 1
ATOM 2106 O O . GLU A 1 265 ? 12.705 -21.420 -12.088 1.00 79.94 265 GLU A O 1
ATOM 2111 N N . LEU A 1 266 ? 11.798 -21.007 -14.096 1.00 77.62 266 LEU A N 1
ATOM 2112 C CA . LEU A 1 266 ? 10.691 -20.234 -13.543 1.00 77.62 266 LEU A CA 1
ATOM 2113 C C . LEU A 1 266 ? 9.803 -21.158 -12.701 1.00 77.62 266 LEU A C 1
ATOM 2115 O O . LEU A 1 266 ? 8.936 -21.878 -13.202 1.00 7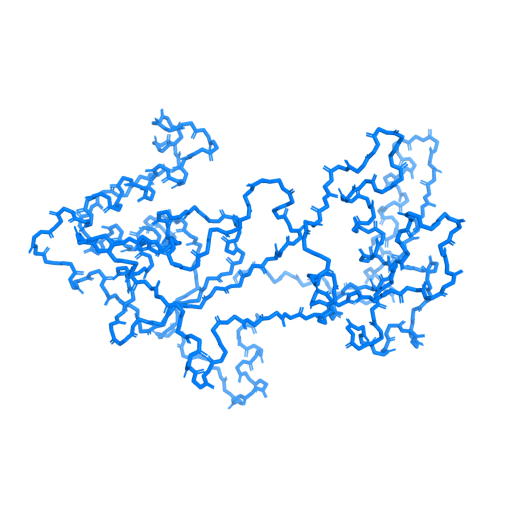7.62 266 LEU A O 1
ATOM 2119 N N . ALA A 1 267 ? 10.006 -21.119 -11.386 1.00 71.44 267 ALA A N 1
ATOM 2120 C CA . ALA A 1 267 ? 9.223 -21.912 -10.461 1.00 71.44 267 ALA A CA 1
ATOM 2121 C C . ALA A 1 267 ? 7.754 -21.465 -10.508 1.00 71.44 267 ALA A C 1
ATOM 2123 O O . ALA A 1 267 ? 7.419 -20.332 -10.152 1.00 71.44 267 ALA A O 1
ATOM 2124 N N . LEU A 1 268 ? 6.858 -22.385 -10.878 1.00 62.06 268 LEU A N 1
ATOM 2125 C CA . LEU A 1 268 ? 5.405 -22.235 -10.756 1.00 62.06 268 LEU A CA 1
ATOM 2126 C C . LEU A 1 268 ? 4.995 -22.293 -9.276 1.00 62.06 268 LEU A C 1
ATOM 2128 O O . LEU A 1 268 ? 4.287 -23.194 -8.826 1.00 62.06 268 LEU A O 1
ATOM 2132 N N . LEU A 1 269 ? 5.483 -21.358 -8.468 1.00 52.12 269 LEU A N 1
ATOM 2133 C CA . LEU A 1 269 ? 5.097 -21.261 -7.073 1.00 52.12 269 LEU A CA 1
ATOM 2134 C C . LEU A 1 269 ? 3.673 -20.699 -6.995 1.00 52.12 269 LEU A C 1
ATOM 2136 O O . LEU A 1 269 ? 3.458 -19.494 -7.097 1.00 52.12 269 LEU A O 1
ATOM 2140 N N . ARG A 1 270 ? 2.692 -21.574 -6.731 1.00 43.09 270 ARG A N 1
ATOM 2141 C CA . ARG A 1 270 ? 1.441 -21.180 -6.065 1.00 43.09 270 ARG A CA 1
ATOM 2142 C C . ARG A 1 270 ? 1.791 -20.706 -4.649 1.00 43.09 270 ARG A C 1
ATOM 2144 O O . ARG A 1 270 ? 1.719 -21.479 -3.702 1.00 43.09 270 ARG A O 1
ATOM 2151 N N . GLN A 1 271 ? 2.214 -19.456 -4.498 1.00 38.91 271 GLN A N 1
ATOM 2152 C CA . GLN A 1 271 ? 2.284 -18.783 -3.197 1.00 38.91 271 GLN A CA 1
ATOM 2153 C C . GLN A 1 271 ? 1.138 -17.782 -3.072 1.00 38.91 271 GLN A C 1
ATOM 2155 O O . GLN A 1 271 ? 1.369 -16.588 -2.950 1.00 38.91 271 GLN A O 1
ATOM 2160 N N . ILE A 1 272 ? -0.097 -18.282 -3.112 1.00 36.69 272 ILE A N 1
ATOM 2161 C CA . ILE A 1 272 ? -1.252 -17.606 -2.516 1.00 36.69 272 ILE A CA 1
ATOM 2162 C C . ILE A 1 272 ? -2.115 -18.703 -1.887 1.00 36.69 272 ILE A C 1
ATOM 2164 O O . ILE A 1 272 ? -2.841 -19.411 -2.586 1.00 36.69 272 ILE A O 1
ATOM 2168 N N . ALA A 1 273 ? -1.928 -18.890 -0.587 1.00 33.19 273 ALA A N 1
ATOM 2169 C CA . ALA A 1 273 ? -2.877 -19.451 0.366 1.00 33.19 273 ALA A CA 1
ATOM 2170 C C . ALA A 1 273 ? -2.442 -18.968 1.753 1.00 33.19 273 ALA A C 1
ATOM 2172 O O . ALA A 1 273 ? -1.222 -19.073 2.043 1.00 33.19 273 ALA A O 1
#

Sequence (273 aa):
MVRRFSYEFIGTEPDFKNIHIMPAWGSEREPGFYYLVADAAQAAPLNFQEAKNQFGRDHAFEGACGTLLKHVEGMTHGVNDIAQYDVILIDEAQDLPQPFFELAYFAARPPKRIVWGYDELQNLSAFSMVGPEKLFGSHGDGEPRIQFTGNSPQKQDVILPVCYRNTPWALTTAHALGFGIYRKSGLVQYFDDESLWTEIGYEHVPGATVNPRDLAIRRSAKSTPPFFRSLIQPDDAVTTARFANKDAQYEWIAAQIASNIADDELALLRQIA

InterPro domains:
  IPR027417 P-loop containing nucleoside triphosphate hydrolase [SSF52540] (83-265)

Nearest PDB structures (foldseek):
  5o6d-assembly2_B  TM=4.674E-01  e=2.102E-01  Saccharomyces cerevisiae S288C
  5o6b-assembly1_B  TM=3.768E-01  e=1.408E-01  Saccharomyces cerevisiae S288C
  5o6e-assembly2_B  TM=4.013E-01  e=4.961E-01  Saccharomyces cerevisiae S288C
  8xak-assembly1_A  TM=3.728E-01  e=2.963E-01  Saccharomyces cerevisiae

Foldseek 3Di:
DQQVVCCVPVVDGDDCVQDDDAACQDDPVGDHPLNLLCVQLVHDQDDQVRLCVVPNNLCSQVSRLVVSLVSLVPDPDSLQSLQQHQAAEAEQCVSPDLSSLLSLQSNHDPVRHYHYDHDPLPPQPDCPPDPQQPSNHADPVRGRPDDDDPPDPDDPDDQQQADPDAQQLLVVVVSCVSQVCVDPVHGPGDDPDPVVCVSNAKDFDPPPDPDPPDTDIGGHPVNYDPVSVVPHDSCRRDDDDDDPDDVRVVVVVVVVVVCCVPPVVPDPDPPDD

Organism: NCBI:txid48

Secondary structure (DSSP, 8-state):
-HHHHHHHHHSS---TTS-----SSB-SSSB-HHHHHHHHTTPPPPPHHHHHHHH-STTHHHHHHHHHHHHHHH-SS-GGGG--BS-EEESSGGGS-HHHHHHHHHHBPSSP-EEE---TTT--SS-PPPPHHHHT-B-TTS-BSS---TT-SS-S-------SSS-HHHHHHHHHHHHTTT-TT--S---S-HHHHHHTTEEE-TT--SSTT---EEE-GGGS-HHHHHH--HHHHS-----SSHHHHHHHHHHHHHHHHHTS---------

pLDDT: mean 86.36, std 12.67, range [33.19, 98.44]

Radius of gyration: 23.25 Å; Cα contacts (8 Å, |Δi|>4): 275; chains: 1; bounding box: 52×49×65 Å

=== Feature glossary ===
A reading guide for the features in this record.

Start from the sequence.

  · This is the polypeptide sequence — one letter per residue, N-terminus first. Length ranges from a few dozen residues for small domains to over a thousand for large multi-domain proteins.

Fold it, and you get atomic coordinates and the backbone conformation that goes with them.

  · Structure coordinates are given as an mmCIF _atom_site loop: one row per atom with element, residue name, chain id, sequence number, and x/y/z position in Å. Only the four main-chain atoms per residue are included here; side chains are omitted to keep the record compact.

  · Backbone dihedral angles. Every residue except chain termini has a φ (preceding-C → N → Cα → C) and a ψ (N → Cα → C → next-N). They are reported in degrees following the IUPAC sign convention. Secondary structure is essentially a statement about which (φ, ψ) basin each residue occupies.

  · The SS8 string is DSSP's per-residue secondary-structure call. α-helix (H) means an i→i+4 H-bond ladder; β-strand (E) means the residue participates in a β-sheet; 3₁₀ (G) and π (I) are tighter and wider helices; T/S are turns/bends; '-' is loop.

  · SS3 is a coarse helix/strand/coil call (letters a/b/c) made by the P-SEA algorithm from inter-Cα distances and dihedrals. It is less detailed than DSSP but needs only Cα positions.

Summarize the fold with a handful of shape descriptors and a per-residue structural alphabet.

  · Radius of gyration (Rg) is the root-mean-square distance of Cα atoms from their centroid — a single number for overall size and compactness. A globular domain of N residues has Rg ≈ 2.2·N^0.38 Å; an extended or disordered chain has a much larger Rg. The Cα contact count is the number of residue pairs whose Cα atoms are within 8 Å and are more than four positions apart in sequence — a standard proxy for tertiary packing density. The bounding box is the smallest axis-aligned box enclosing all Cα atoms.

  · The Foldseek 3Di string encodes local tertiary geometry as a 20-letter alphabet — one character per residue — derived from the relative positions of nearby Cα atoms. Unlike the amino-acid sequence, 3Di is a direct function of the 3D structure, so two proteins with the same fold have similar 3Di strings even at low sequence identity.

  · Solvent-accessible surface area (SASA) is the area in Å² traced out by the centre of a 1.4 Å probe sphere (a water molecule) rolled over the protein's van der Waals surface (Shrake–Rupley / Lee–Richards construction). Buried residues have near-zero SASA; fully exposed residues can exceed 200 Å². The total SASA scales roughly with the number of surface residues.

Ask how reliable the model is.

  · pLDDT (predicted Local Distance Difference Test) is AlphaFold's per-residue confidence score, ranging from 0 to 100. Values above 90 indicate high confidence (typically well-packed cores); 70–90 is confident; 50–70 low confidence; below 50 usually means the region is disordered or the prediction is unreliable there. AlphaFold stores pLDDT in the mmCIF B-factor column.

  · B-factor (Debye–Waller factor) reflects atomic displacement in the crystal lattice. It is an experimental observable (units Å²), not a prediction; low values mean the atom is pinned down, high values mean it moves or is heterogeneous across the crystal.

  · Predicted Aligned Error (PAE) is an AlphaFold confidence matrix: entry (i, j) is the expected error in the position of residue j, in ångströms, when the prediction is superimposed on the true structure at residue i. Low PAE within a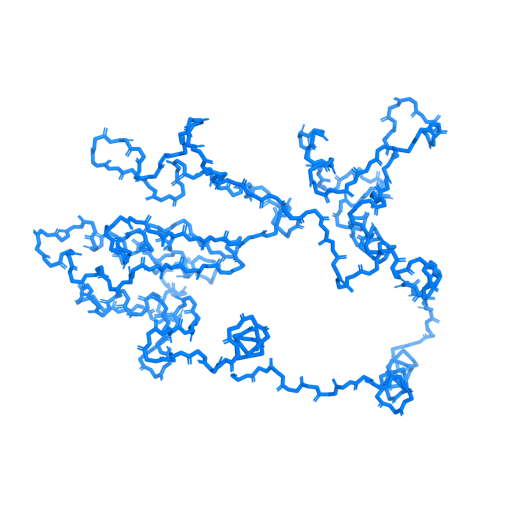 block of residues means that block is internally rigid and well-predicted; high PAE between two blocks means their relative placement is uncertain even if each block individually is confident.

Place it in context: what it resembles, what it is annotated as, and how it looks.

  · Nearest PDB neighbors are the top structural matches found by Foldseek when searching this structure against the entire Protein Data Bank. Each hit reports a TM-score (0 to 1; >0.5 almost always implies the same fold) and an E-value. These are *structural* homologs — they may share no detectable sequence similarity.

  · Functional annotations link the protein to curated databases. InterPro entries identify conserved domains and families by matching the sequence against member-database signatures (Pfam, PROSITE, CDD, …). Gene Ontology (GO) terms describe molecular function, biological process, and cellular component in a controlled vocabulary. CATH places the structure in a hierarchical fold classification (Class/Architecture/Topology/Homologous-superfamily). The organism is the source species.

  · Three diagnostic plots accompany the record. The Cα contact map visualizes the tertiary structure as a 2D adjacency matrix (8 Å cutoff, sequence-local contacts suppressed). The Ramachandran plot shows the distribution of backbone (φ, ψ) torsions, with points in the α and β basins reflecting secondary structure content. The PAE plot shows AlphaFold's inter-residue confidence as a color matrix.

  · Six rendered views show the 3D structure from the faces of a cube — i.e. along ±x, ±y, ±z. Rendering representation is drawn randomly per protein from cartoon (secondary-structure ribbons), sticks (backbone bonds), or molecular surface; coloring is either N→C rainbow (blue at the N-terminus through red at the C-terminus) or one color per chain.